Protein AF-A0A8J4XT94-F1 (afdb_monomer_lite)

Radius of gyration: 40.14 Å; chains: 1; bounding box: 56×95×106 Å

Sequence (241 aa):
MSSKRSAPPTPGSSEKKRKVLSLAEKMDVLAVIDSGLGWSATGKKFGLHETTVRTIWKTREKIRQSVRESADVSSKVASVSRRDPLLEKMEKILNRWISEQVDQRKSNVDGVAIREKARSIYDHLAEKEPSGSSPAPGFIASHGFHRFKQRFSLHNIARTELFTDQDPIQERSIKFKRVVDEGLIPYKETLRSMEASACQKPITAFLKPSPASTPAQEAFYTCYTSCYYTSQAACYSCYTR

Foldseek 3Di:
DDDDDDDDDDPDDDPPPDDDDALVNLVVLVVCVVVPDDLVRSCVVSVHDSVVSVVSVVCVVVSVVLVVVVVVPPDDCSVPDPDDPLLVVLLVVLLVVLVVCVVVVVLAQEPVVSQVSSLVSSVVSVVPDPDDDDPDPRDRSPPCVVVSCVVSVCVVVVVRRHYPPQDPVNVVVVVVVVVVVVVCVVVVVVVVVCVVPPDDPPVVVVDDPDPPDDPPVVVVVVVVVVVVPDDPDPDPPPPDD

pLDDT: mean 72.82, std 17.93, range [37.34, 96.06]

Structure (mmCIF, N/CA/C/O backbone):
data_AF-A0A8J4XT94-F1
#
_entry.id   AF-A0A8J4XT94-F1
#
loop_
_atom_site.group_PDB
_atom_site.id
_atom_site.type_symbol
_atom_site.label_atom_id
_atom_site.label_alt_id
_atom_site.label_comp_id
_atom_site.label_asym_id
_atom_site.label_entity_id
_atom_site.label_seq_id
_atom_site.pdbx_PDB_ins_code
_atom_site.Cartn_x
_atom_site.Cartn_y
_atom_site.Cartn_z
_atom_site.occupancy
_atom_site.B_iso_or_equiv
_atom_site.auth_seq_id
_atom_site.auth_comp_id
_atom_site.auth_asym_id
_atom_site.auth_atom_id
_atom_site.pdbx_PDB_model_num
ATOM 1 N N . MET A 1 1 ? 35.429 -29.635 7.124 1.00 37.34 1 MET A N 1
ATOM 2 C CA . MET A 1 1 ? 34.079 -29.472 6.539 1.00 37.34 1 MET A CA 1
ATOM 3 C C . MET A 1 1 ? 34.109 -28.244 5.639 1.00 37.34 1 MET A C 1
ATOM 5 O O . MET A 1 1 ? 34.172 -27.135 6.148 1.00 37.34 1 MET A O 1
ATOM 9 N N . SER A 1 2 ? 34.213 -28.440 4.322 1.00 41.19 2 SER A N 1
ATOM 10 C CA . SER A 1 2 ? 34.447 -27.365 3.346 1.00 41.19 2 SER A CA 1
ATOM 11 C C . SER A 1 2 ? 33.235 -26.448 3.179 1.00 41.19 2 SER A C 1
ATOM 13 O O . SER A 1 2 ? 32.136 -26.915 2.884 1.00 41.19 2 SER A O 1
ATOM 15 N N . SER A 1 3 ? 33.452 -25.138 3.302 1.00 48.97 3 SER A N 1
ATOM 16 C CA . SER A 1 3 ? 32.455 -24.115 2.984 1.00 48.97 3 SER A CA 1
ATOM 17 C C . SER A 1 3 ? 32.115 -24.152 1.493 1.00 48.97 3 SER A C 1
ATOM 19 O O . SER A 1 3 ? 32.974 -23.980 0.627 1.00 48.97 3 SER A O 1
ATOM 21 N N . LYS A 1 4 ? 30.840 -24.403 1.194 1.00 50.19 4 LYS A N 1
ATOM 22 C CA . LYS A 1 4 ? 30.277 -24.490 -0.156 1.00 50.19 4 LYS A CA 1
ATOM 23 C C . LYS A 1 4 ? 30.386 -23.123 -0.849 1.00 50.19 4 LYS A C 1
ATOM 25 O O . LYS A 1 4 ? 29.633 -22.211 -0.523 1.00 50.19 4 LYS A O 1
ATOM 30 N N . ARG A 1 5 ? 31.330 -22.970 -1.788 1.00 46.94 5 ARG A N 1
ATOM 31 C CA . ARG A 1 5 ? 31.422 -21.791 -2.672 1.00 46.94 5 ARG A CA 1
ATOM 32 C C . ARG A 1 5 ? 30.144 -21.688 -3.511 1.00 46.94 5 ARG A C 1
ATOM 34 O O . ARG A 1 5 ? 29.800 -22.623 -4.231 1.00 46.94 5 ARG A O 1
ATOM 41 N N . SER A 1 6 ? 29.451 -20.558 -3.420 1.00 50.75 6 SER A N 1
ATOM 42 C CA . SER A 1 6 ? 28.370 -20.188 -4.334 1.00 50.75 6 SER A CA 1
ATOM 43 C C . SER A 1 6 ? 28.938 -19.937 -5.732 1.00 50.75 6 SER A C 1
ATOM 45 O O . SER A 1 6 ? 29.910 -19.196 -5.880 1.00 50.75 6 SER A O 1
ATOM 47 N N . ALA A 1 7 ? 28.343 -20.573 -6.742 1.00 60.03 7 ALA A N 1
ATOM 48 C CA . ALA A 1 7 ? 28.724 -20.414 -8.142 1.00 60.03 7 ALA A CA 1
ATOM 49 C C . ALA A 1 7 ? 28.501 -18.965 -8.632 1.00 60.03 7 ALA A C 1
ATOM 51 O O . ALA A 1 7 ? 27.578 -18.300 -8.152 1.00 60.03 7 ALA A O 1
ATOM 52 N N . PRO A 1 8 ? 29.320 -18.472 -9.580 1.00 55.78 8 PRO A N 1
ATOM 53 C CA . PRO A 1 8 ? 29.158 -17.140 -10.147 1.00 55.78 8 PRO A CA 1
ATOM 54 C C . PRO A 1 8 ? 27.879 -17.040 -11.002 1.00 55.78 8 PRO A C 1
ATOM 56 O O . PRO A 1 8 ? 27.448 -18.036 -11.591 1.00 55.78 8 PRO A O 1
ATOM 59 N N . PRO A 1 9 ? 27.256 -15.850 -11.073 1.00 47.25 9 PRO A N 1
ATOM 60 C CA . PRO A 1 9 ? 26.010 -15.641 -11.798 1.00 47.25 9 PRO A CA 1
ATOM 61 C C . PRO A 1 9 ? 26.226 -15.789 -13.309 1.00 47.25 9 PRO A C 1
ATOM 63 O O . PRO A 1 9 ? 27.065 -15.119 -13.906 1.00 47.25 9 PRO A O 1
ATOM 66 N N . THR A 1 10 ? 25.443 -16.666 -13.935 1.00 55.91 10 THR A N 1
ATOM 67 C CA . THR A 1 10 ? 25.412 -16.858 -15.390 1.00 55.91 10 THR A CA 1
ATOM 68 C C . THR A 1 10 ? 24.821 -15.623 -16.090 1.00 55.91 10 THR A C 1
ATOM 70 O O . THR A 1 10 ? 23.703 -15.222 -15.739 1.00 55.91 10 THR A O 1
ATOM 73 N N . PRO A 1 11 ? 25.495 -15.034 -17.096 1.00 42.81 11 PRO A N 1
ATOM 74 C CA . PRO A 1 11 ? 24.974 -13.893 -17.841 1.00 42.81 11 PRO A CA 1
ATOM 75 C C . PRO A 1 11 ? 23.884 -14.369 -18.813 1.00 42.81 11 PRO A C 1
ATOM 77 O O . PRO A 1 11 ? 24.152 -15.147 -19.722 1.00 42.81 11 PRO A O 1
ATOM 80 N N . GLY A 1 12 ? 22.637 -13.938 -18.598 1.00 46.34 12 GLY A N 1
ATOM 81 C CA . GLY A 1 12 ? 21.514 -14.241 -19.503 1.00 46.34 12 GLY A CA 1
ATOM 82 C C . GLY A 1 12 ? 20.144 -14.416 -18.841 1.00 46.34 12 GLY A C 1
ATOM 83 O O . GLY A 1 12 ? 19.129 -14.473 -19.533 1.00 46.34 12 GLY A O 1
ATOM 84 N N . SER A 1 13 ? 20.066 -14.466 -17.509 1.00 46.28 13 SER A N 1
ATOM 85 C CA . SER A 1 13 ? 18.776 -14.481 -16.815 1.00 46.28 13 SER A CA 1
ATOM 86 C C . SER A 1 13 ? 18.200 -13.067 -16.752 1.00 46.28 13 SER A C 1
ATOM 88 O O . SER A 1 13 ? 18.430 -12.348 -15.781 1.00 46.28 13 SER A O 1
ATOM 90 N N . SER A 1 14 ? 17.426 -12.671 -17.765 1.00 55.81 14 SER A N 1
ATOM 91 C CA . SER A 1 14 ? 16.491 -11.554 -17.620 1.00 55.81 14 SER A CA 1
ATOM 92 C C . SER A 1 14 ? 15.663 -11.777 -16.354 1.00 55.81 14 SER A C 1
ATOM 94 O O . SER A 1 14 ? 15.103 -12.854 -16.143 1.00 55.81 14 SER A O 1
ATOM 96 N N . GLU A 1 15 ? 15.654 -10.793 -15.459 1.00 58.81 15 GLU A N 1
ATOM 97 C CA . GLU A 1 15 ? 14.931 -10.862 -14.196 1.00 58.81 15 GLU A CA 1
ATOM 98 C C . GLU A 1 15 ? 13.433 -11.014 -14.500 1.00 58.81 15 GLU A C 1
ATOM 100 O O . GLU A 1 15 ? 12.730 -10.062 -14.852 1.00 58.81 15 GLU A O 1
ATOM 105 N N . LYS A 1 16 ? 12.940 -12.257 -14.466 1.00 63.53 16 LYS A N 1
ATOM 106 C CA . LYS A 1 16 ? 11.548 -12.563 -14.793 1.00 63.53 16 LYS A CA 1
ATOM 107 C C . LYS A 1 16 ? 10.675 -11.995 -13.684 1.00 63.53 16 LYS A C 1
ATOM 109 O O . LYS A 1 16 ? 10.569 -12.577 -12.604 1.00 63.53 16 LYS A O 1
ATOM 114 N N . LYS A 1 17 ? 10.043 -10.852 -13.959 1.00 68.94 17 LYS A N 1
ATOM 115 C CA . LYS A 1 17 ? 9.062 -10.234 -13.062 1.00 68.94 17 LYS A CA 1
ATOM 116 C C . LYS A 1 17 ? 8.024 -11.274 -12.643 1.00 68.94 17 LYS A C 1
ATOM 118 O O . LYS A 1 17 ? 7.474 -12.004 -13.469 1.00 68.94 17 LYS A O 1
ATOM 123 N N . ARG A 1 18 ? 7.755 -11.342 -11.339 1.00 70.62 18 ARG A N 1
ATOM 124 C CA . ARG A 1 18 ? 6.793 -12.283 -10.759 1.00 70.62 18 ARG A CA 1
ATOM 125 C C . ARG A 1 18 ? 5.393 -12.016 -11.321 1.00 70.62 18 ARG A C 1
ATOM 127 O O . ARG A 1 18 ? 4.798 -10.987 -11.014 1.00 70.62 18 ARG A O 1
ATOM 134 N N . LYS A 1 19 ? 4.845 -12.961 -12.091 1.00 78.06 19 LYS A N 1
ATOM 135 C CA . LYS A 1 19 ? 3.446 -12.919 -12.541 1.00 78.06 19 LYS A CA 1
ATOM 136 C C . LYS A 1 19 ? 2.521 -13.199 -11.352 1.00 78.06 19 LYS A C 1
ATOM 138 O O . LYS A 1 19 ? 2.616 -14.252 -10.718 1.00 78.06 19 LYS A O 1
ATOM 143 N N . VAL A 1 20 ? 1.645 -12.250 -11.030 1.00 81.62 20 VAL A N 1
ATOM 144 C CA . VAL A 1 20 ? 0.572 -12.441 -10.046 1.00 81.62 20 VAL A CA 1
ATOM 145 C C . VAL A 1 20 ? -0.646 -12.967 -10.796 1.00 81.62 20 VAL A C 1
ATOM 147 O O . VAL A 1 20 ? -1.148 -12.290 -11.682 1.00 81.62 20 VAL A O 1
ATOM 150 N N . LEU A 1 21 ? -1.087 -14.180 -10.457 1.00 84.75 21 LEU A N 1
ATOM 151 C CA . LEU A 1 21 ? -2.261 -14.808 -11.066 1.00 84.75 21 LEU A CA 1
ATOM 152 C C . LEU A 1 21 ? -3.524 -14.470 -10.281 1.00 84.75 21 LEU A C 1
ATOM 154 O O . LEU A 1 21 ? -3.553 -14.644 -9.051 1.00 84.75 21 LEU A O 1
ATOM 158 N N . SER A 1 22 ? -4.554 -14.048 -11.006 1.00 86.75 22 SER A N 1
ATOM 159 C CA . SER A 1 22 ? -5.910 -13.859 -10.499 1.00 86.75 22 SER A CA 1
ATOM 160 C C . SER A 1 22 ? -6.526 -15.183 -10.030 1.00 86.75 22 SER A C 1
ATOM 162 O O . SER A 1 22 ? -6.000 -16.273 -10.275 1.00 86.75 22 SER A O 1
ATOM 164 N N . LEU A 1 23 ? -7.633 -15.095 -9.291 1.00 88.12 23 LEU A N 1
ATOM 165 C CA . LEU A 1 23 ? -8.348 -16.282 -8.823 1.00 88.12 23 LEU A CA 1
ATOM 166 C C . LEU A 1 23 ? -8.972 -17.061 -9.995 1.00 88.12 23 LEU A C 1
ATOM 168 O O . LEU A 1 23 ? -8.889 -18.287 -10.008 1.00 88.12 23 LEU A O 1
ATOM 172 N N . ALA A 1 24 ? -9.490 -16.346 -10.999 1.00 86.62 24 ALA A N 1
ATOM 173 C CA . ALA A 1 24 ? -10.046 -16.915 -12.226 1.00 86.62 24 ALA A CA 1
ATOM 174 C C . ALA A 1 24 ? -8.988 -17.681 -13.039 1.00 86.62 24 ALA A C 1
ATOM 176 O O . ALA A 1 24 ? -9.162 -18.866 -13.297 1.00 86.62 24 ALA A O 1
ATOM 177 N N . GLU A 1 25 ? -7.825 -17.076 -13.309 1.00 90.44 25 GLU A N 1
ATOM 178 C CA . GLU A 1 25 ? -6.744 -17.757 -14.045 1.00 90.44 25 GLU A CA 1
ATOM 179 C C . GLU A 1 25 ? -6.268 -19.035 -13.337 1.00 90.44 25 GLU A C 1
ATOM 181 O O . GLU A 1 25 ? -5.882 -20.011 -13.977 1.00 90.44 25 GLU A O 1
ATOM 186 N N . LYS A 1 26 ? -6.281 -19.061 -11.997 1.00 93.19 26 LYS A N 1
ATOM 187 C CA . LYS A 1 26 ? -5.955 -20.280 -11.243 1.00 93.19 26 LYS A CA 1
ATOM 188 C C . LYS A 1 26 ? -7.027 -21.356 -11.393 1.00 93.19 26 LYS A C 1
ATOM 190 O O . LYS A 1 26 ? -6.672 -22.531 -11.376 1.00 93.19 26 LYS A O 1
ATOM 195 N N . MET A 1 27 ? -8.299 -20.978 -11.520 1.00 93.38 27 MET A N 1
ATOM 196 C CA . MET A 1 27 ? -9.382 -21.921 -11.800 1.00 93.38 27 MET A CA 1
ATOM 197 C C . MET A 1 27 ? -9.260 -22.501 -13.206 1.00 93.38 27 MET A C 1
ATOM 199 O O . MET A 1 27 ? -9.372 -23.715 -13.351 1.00 93.38 27 MET A O 1
ATOM 203 N N . ASP A 1 28 ? -8.903 -21.685 -14.198 1.00 94.06 28 ASP A N 1
ATOM 204 C CA . ASP A 1 28 ? -8.656 -22.153 -15.567 1.00 94.06 28 ASP A CA 1
ATOM 205 C C . ASP A 1 28 ? -7.492 -23.150 -15.623 1.00 94.06 28 ASP A C 1
ATOM 207 O O . ASP A 1 28 ? -7.573 -24.185 -16.286 1.00 94.06 28 ASP A O 1
ATOM 211 N N . VAL A 1 29 ? -6.412 -22.882 -14.878 1.00 94.75 29 VAL A N 1
ATOM 212 C CA . VAL A 1 29 ? -5.289 -23.822 -14.739 1.00 94.75 29 VAL A CA 1
ATOM 213 C C . VAL A 1 29 ? -5.760 -25.155 -14.152 1.00 94.75 29 VAL A C 1
ATOM 215 O O . VAL A 1 29 ? -5.327 -26.204 -14.623 1.00 94.75 29 VAL A O 1
ATOM 218 N N . LEU A 1 30 ? -6.641 -25.136 -13.146 1.00 95.19 30 LEU A N 1
ATOM 219 C CA . LEU A 1 30 ? -7.182 -26.355 -12.538 1.00 95.19 30 LEU A CA 1
ATOM 220 C C . LEU A 1 30 ? -8.100 -27.115 -13.500 1.00 95.19 30 LEU A C 1
ATOM 222 O O . LEU A 1 30 ? -7.939 -28.324 -13.621 1.00 95.19 30 LEU A O 1
ATOM 226 N N . ALA A 1 31 ? -8.969 -26.423 -14.240 1.00 94.94 31 ALA A N 1
ATOM 227 C CA . ALA A 1 31 ? -9.847 -27.035 -15.238 1.00 94.94 31 ALA A CA 1
ATOM 228 C C . ALA A 1 31 ? -9.058 -27.761 -16.342 1.00 94.94 31 ALA A C 1
ATOM 230 O O . ALA A 1 31 ? -9.425 -28.855 -16.759 1.00 94.94 31 ALA A O 1
ATOM 231 N N . VAL A 1 32 ? -7.933 -27.185 -16.776 1.00 95.00 32 VAL A N 1
ATOM 232 C CA . VAL A 1 32 ? -7.037 -27.803 -17.767 1.00 95.00 32 VAL A CA 1
ATOM 233 C C . VAL A 1 32 ? -6.326 -29.043 -17.213 1.00 95.00 32 VAL A C 1
ATOM 235 O O . VAL A 1 32 ? -6.108 -30.010 -17.939 1.00 95.00 32 VAL A O 1
ATOM 238 N N . ILE A 1 33 ? -5.957 -29.046 -15.931 1.00 94.44 33 ILE A N 1
ATOM 239 C CA . ILE A 1 33 ? -5.367 -30.236 -15.301 1.00 94.44 33 ILE A CA 1
ATOM 240 C C . ILE A 1 33 ? -6.433 -31.325 -15.127 1.00 94.44 33 ILE A C 1
ATOM 242 O O . ILE A 1 33 ? -6.161 -32.486 -15.424 1.00 94.44 33 ILE A O 1
ATOM 246 N N . ASP A 1 34 ? -7.645 -30.949 -14.707 1.00 92.50 34 ASP A N 1
ATOM 247 C CA . ASP A 1 34 ? -8.785 -31.859 -14.550 1.00 92.50 34 ASP A CA 1
ATOM 248 C C . ASP A 1 34 ? -9.199 -32.482 -15.903 1.00 92.50 34 ASP A C 1
ATOM 250 O O . ASP A 1 34 ? -9.612 -33.638 -15.942 1.00 92.50 34 ASP A O 1
ATOM 254 N N . SER A 1 35 ? -8.993 -31.781 -17.029 1.00 92.12 35 SER A N 1
ATOM 255 C CA . SER A 1 35 ? -9.181 -32.331 -18.382 1.00 92.12 35 SER A CA 1
ATOM 256 C C . SER A 1 35 ? -8.057 -33.277 -18.846 1.00 92.12 35 SER A C 1
ATOM 258 O O . SER A 1 35 ? -8.059 -33.703 -19.999 1.00 92.12 35 SER A O 1
ATOM 260 N N . GLY A 1 36 ? -7.066 -33.573 -17.998 1.00 91.06 36 GLY A N 1
ATOM 261 C CA . GLY A 1 36 ? -6.003 -34.548 -18.266 1.00 91.06 36 GLY A CA 1
ATOM 262 C C . GLY A 1 36 ? -4.725 -33.997 -18.913 1.00 91.06 36 GLY A C 1
ATOM 263 O O . GLY A 1 36 ? -3.843 -34.779 -19.270 1.00 91.06 36 GLY A O 1
ATOM 264 N N . LEU A 1 37 ? -4.567 -32.674 -19.060 1.00 91.88 37 LEU A N 1
ATOM 265 C CA . LEU A 1 37 ? -3.315 -32.095 -19.567 1.00 91.88 37 LEU A CA 1
ATOM 266 C C . LEU A 1 37 ? -2.208 -32.142 -18.501 1.00 91.88 37 LEU A C 1
ATOM 268 O O . LEU A 1 37 ? -2.374 -31.707 -17.361 1.00 91.88 37 LEU A O 1
ATOM 272 N N . GLY A 1 38 ? -1.036 -32.645 -18.896 1.00 92.56 38 GLY A N 1
ATOM 273 C CA . GLY A 1 38 ? 0.119 -32.775 -18.007 1.00 92.56 38 GLY A CA 1
ATOM 274 C C . GLY A 1 38 ? 0.702 -31.434 -17.539 1.00 92.56 38 GLY A C 1
ATOM 275 O O . GLY A 1 38 ? 0.616 -30.412 -18.219 1.00 92.56 38 GLY A O 1
ATOM 276 N N . TRP A 1 39 ? 1.390 -31.455 -16.392 1.00 93.25 39 TRP A N 1
ATOM 277 C CA . TRP A 1 39 ? 1.950 -30.278 -15.703 1.00 93.25 39 TRP A CA 1
ATOM 278 C C . TRP A 1 39 ? 2.764 -29.337 -16.601 1.00 93.25 39 TRP A C 1
ATOM 280 O O . TRP A 1 39 ? 2.573 -28.120 -16.569 1.00 93.25 39 TRP A O 1
ATOM 290 N N . SER A 1 40 ? 3.668 -29.903 -17.406 1.00 93.19 40 SER A N 1
ATOM 291 C CA . SER A 1 40 ? 4.554 -29.145 -18.295 1.00 93.19 40 SER A CA 1
ATOM 292 C C . SER A 1 40 ? 3.784 -28.485 -19.445 1.00 93.19 40 SER A C 1
ATOM 294 O O . SER A 1 40 ? 4.014 -27.316 -19.758 1.00 93.19 40 SER A O 1
ATOM 296 N N . ALA A 1 41 ? 2.815 -29.196 -20.031 1.00 93.00 41 ALA A N 1
ATOM 297 C CA . ALA A 1 41 ? 1.972 -28.676 -21.106 1.00 93.00 41 ALA A CA 1
ATOM 298 C C . ALA A 1 41 ? 1.076 -27.531 -20.609 1.00 93.00 41 ALA A C 1
ATOM 300 O O . ALA A 1 41 ? 1.008 -26.476 -21.242 1.00 93.00 41 ALA A O 1
ATOM 301 N N . THR A 1 42 ? 0.477 -27.688 -19.427 1.00 94.56 42 THR A N 1
ATOM 302 C CA . THR A 1 42 ? -0.299 -26.635 -18.760 1.00 94.56 42 THR A CA 1
ATOM 303 C C . THR A 1 42 ? 0.574 -25.417 -18.452 1.00 94.56 42 THR A C 1
ATOM 305 O O . THR A 1 42 ? 0.181 -24.288 -18.735 1.00 94.56 42 THR A O 1
ATOM 308 N N . GLY A 1 43 ? 1.799 -25.621 -17.958 1.00 93.19 43 GLY A N 1
ATOM 309 C CA . GLY A 1 43 ? 2.762 -24.537 -17.745 1.00 93.19 43 GLY A CA 1
ATOM 310 C C . GLY A 1 43 ? 3.036 -23.742 -19.022 1.00 93.19 43 GLY A C 1
ATOM 311 O O . GLY A 1 43 ? 2.902 -22.520 -19.025 1.00 93.19 43 GLY A O 1
ATOM 312 N N . LYS A 1 44 ? 3.315 -24.429 -20.136 1.00 93.75 44 LYS A N 1
ATOM 313 C CA . LYS A 1 44 ? 3.523 -23.789 -21.445 1.00 93.75 44 LYS A CA 1
ATOM 314 C C . LYS A 1 44 ? 2.293 -23.003 -21.909 1.00 93.75 44 LYS A C 1
ATOM 316 O O . LYS A 1 44 ? 2.448 -21.861 -22.327 1.00 93.75 44 LYS A O 1
ATOM 321 N N . LYS A 1 45 ? 1.086 -23.566 -21.769 1.00 92.38 45 LYS A N 1
ATOM 322 C CA . LYS A 1 45 ? -0.178 -22.923 -22.177 1.00 92.38 45 LYS A CA 1
ATOM 323 C C . LYS A 1 45 ? -0.431 -21.594 -21.456 1.00 92.38 45 LYS A C 1
ATOM 325 O O . LYS A 1 45 ? -0.866 -20.637 -22.082 1.00 92.38 45 LYS A O 1
ATOM 330 N N . PHE A 1 46 ? -0.135 -21.521 -20.157 1.00 90.00 46 PHE A N 1
ATOM 331 C CA . PHE A 1 46 ? -0.385 -20.325 -19.336 1.00 90.00 46 PHE A CA 1
ATOM 332 C C . PHE A 1 46 ? 0.851 -19.423 -19.138 1.00 90.00 46 PHE A C 1
ATOM 334 O O . PHE A 1 46 ? 0.780 -18.412 -18.426 1.00 90.00 46 PHE A O 1
ATOM 341 N N . GLY A 1 47 ? 1.992 -19.776 -19.744 1.00 90.75 47 GLY A N 1
ATOM 342 C CA . GLY A 1 47 ? 3.269 -19.083 -19.550 1.00 90.75 47 GLY A CA 1
ATOM 343 C C . GLY A 1 47 ? 3.789 -19.175 -18.109 1.00 90.75 47 GLY A C 1
ATOM 344 O O . GLY A 1 47 ? 4.353 -18.215 -17.585 1.00 90.75 47 GLY A O 1
ATOM 345 N N . LEU A 1 48 ? 3.546 -20.303 -17.438 1.00 90.75 48 LEU A N 1
ATOM 346 C CA . LEU A 1 48 ? 3.905 -20.563 -16.045 1.00 90.75 48 LEU A CA 1
ATOM 347 C C . LEU A 1 48 ? 5.017 -21.601 -15.937 1.00 90.75 48 LEU A C 1
ATOM 349 O O . LEU A 1 48 ? 5.111 -22.535 -16.730 1.00 90.75 48 LEU A O 1
ATOM 353 N N . HIS A 1 49 ? 5.830 -21.474 -14.889 1.00 91.50 49 HIS A N 1
ATOM 354 C CA . HIS A 1 49 ? 6.774 -22.525 -14.538 1.00 91.50 49 HIS A CA 1
ATOM 355 C C . HIS A 1 49 ? 6.024 -23.746 -13.990 1.00 91.50 49 HIS A C 1
ATOM 357 O O . HIS A 1 49 ? 5.040 -23.604 -13.261 1.00 91.50 49 HIS A O 1
ATOM 363 N N . GLU A 1 50 ? 6.512 -24.952 -14.278 1.00 92.06 50 GLU A N 1
ATOM 364 C CA . GLU A 1 50 ? 5.860 -26.197 -13.855 1.00 92.06 50 GLU A CA 1
ATOM 365 C C . GLU A 1 50 ? 5.665 -26.264 -12.329 1.00 92.06 50 GLU A C 1
ATOM 367 O O . GLU A 1 50 ? 4.618 -26.689 -11.839 1.00 92.06 50 GLU A O 1
ATOM 372 N N . THR A 1 51 ? 6.632 -25.756 -11.554 1.00 92.50 51 THR A N 1
ATOM 373 C CA . THR A 1 51 ? 6.510 -25.678 -10.086 1.00 92.50 51 THR A CA 1
ATOM 374 C C . THR A 1 51 ? 5.349 -24.789 -9.641 1.00 92.50 51 THR A C 1
ATOM 376 O O . THR A 1 51 ? 4.702 -25.080 -8.633 1.00 92.50 51 THR A O 1
ATOM 379 N N . THR A 1 52 ? 5.033 -23.731 -10.393 1.00 92.94 52 THR A N 1
ATOM 380 C CA . THR A 1 52 ? 3.869 -22.878 -10.134 1.00 92.94 52 THR A CA 1
ATOM 381 C C . THR A 1 52 ? 2.580 -23.657 -10.362 1.00 92.94 52 THR A C 1
ATOM 383 O O . THR A 1 52 ? 1.714 -23.639 -9.491 1.00 92.94 52 THR A O 1
ATOM 386 N N . VAL A 1 53 ? 2.481 -24.412 -11.460 1.00 95.06 53 VAL A N 1
ATOM 387 C CA . VAL A 1 53 ? 1.317 -25.265 -11.764 1.00 95.06 53 VAL A CA 1
ATOM 388 C C . VAL A 1 53 ? 1.099 -26.307 -10.660 1.00 95.06 53 VAL A C 1
ATOM 390 O O . VAL A 1 53 ? -0.006 -26.445 -10.137 1.00 95.06 53 VAL A O 1
ATOM 393 N N . ARG A 1 54 ? 2.169 -26.970 -10.206 1.00 95.19 54 ARG A N 1
ATOM 394 C CA . ARG A 1 54 ? 2.117 -27.924 -9.082 1.00 95.19 54 ARG A CA 1
ATOM 395 C C . ARG A 1 54 ? 1.674 -27.265 -7.774 1.00 95.19 54 ARG A C 1
ATOM 397 O O . ARG A 1 54 ? 0.908 -27.850 -7.012 1.00 95.19 54 ARG A O 1
ATOM 404 N N . THR A 1 55 ? 2.116 -26.034 -7.516 1.00 94.56 55 THR A N 1
ATOM 405 C CA . THR A 1 55 ? 1.712 -25.273 -6.322 1.00 94.56 55 THR A CA 1
ATOM 406 C C . THR A 1 55 ? 0.232 -24.890 -6.375 1.00 94.56 55 THR A C 1
ATOM 408 O O . THR A 1 55 ? -0.467 -25.001 -5.366 1.00 94.56 55 THR A O 1
ATOM 411 N N . ILE A 1 56 ? -0.264 -24.488 -7.550 1.00 94.25 56 ILE A N 1
ATOM 412 C CA . ILE A 1 56 ? -1.687 -24.200 -7.786 1.00 94.25 56 ILE A CA 1
ATOM 413 C C . ILE A 1 56 ? -2.515 -25.455 -7.506 1.00 94.25 56 ILE A C 1
ATOM 415 O O . ILE A 1 56 ? -3.456 -25.401 -6.721 1.00 94.25 56 ILE A O 1
ATOM 419 N N . TRP A 1 57 ? -2.098 -26.610 -8.022 1.00 95.12 57 TRP A N 1
ATOM 420 C CA . TRP A 1 57 ? -2.777 -27.874 -7.746 1.00 95.12 57 TRP A CA 1
ATOM 421 C C . TRP A 1 57 ? -2.750 -28.279 -6.274 1.00 95.12 57 TRP A C 1
ATOM 423 O O . TRP A 1 57 ? -3.763 -28.719 -5.732 1.00 95.12 57 TRP A O 1
ATOM 433 N N . LYS A 1 58 ? -1.619 -28.101 -5.583 1.00 95.19 58 LYS A N 1
ATOM 434 C CA . LYS A 1 58 ? -1.523 -28.373 -4.139 1.00 95.19 58 LYS A CA 1
ATOM 435 C C . LYS A 1 58 ? -2.474 -27.491 -3.324 1.00 95.19 58 LYS A C 1
ATOM 437 O O . LYS A 1 58 ? -2.981 -27.921 -2.296 1.00 95.19 58 LYS A O 1
ATOM 442 N N . THR A 1 59 ? -2.726 -26.269 -3.786 1.00 93.44 59 THR A N 1
ATOM 443 C CA . THR A 1 59 ? -3.610 -25.298 -3.125 1.00 93.44 59 THR A CA 1
ATOM 444 C C . THR A 1 59 ? -5.023 -25.252 -3.715 1.00 93.44 59 THR A C 1
ATOM 446 O O . THR A 1 59 ? -5.790 -24.359 -3.361 1.00 93.44 59 THR A O 1
ATOM 449 N N . ARG A 1 60 ? -5.398 -26.231 -4.555 1.00 94.00 60 ARG A N 1
ATOM 450 C CA . ARG A 1 60 ? -6.666 -26.252 -5.303 1.00 94.00 60 ARG A CA 1
ATOM 451 C C . ARG A 1 60 ? -7.912 -26.111 -4.436 1.00 94.00 60 ARG A C 1
ATOM 453 O O . ARG A 1 60 ? -8.795 -25.346 -4.796 1.00 94.00 60 ARG A O 1
ATOM 460 N N . GLU A 1 61 ? -7.959 -26.769 -3.278 1.00 94.31 61 GLU A N 1
ATOM 461 C CA . GLU A 1 61 ? -9.140 -26.686 -2.410 1.00 94.31 61 GLU A CA 1
ATOM 462 C C . GLU A 1 61 ? -9.305 -25.289 -1.808 1.00 94.31 61 GLU A C 1
ATOM 464 O O . GLU A 1 61 ? -10.396 -24.735 -1.807 1.00 94.31 61 GLU A O 1
ATOM 469 N N . LYS A 1 62 ? -8.196 -24.656 -1.405 1.00 91.25 62 LYS A N 1
ATOM 470 C CA . LYS A 1 62 ? -8.211 -23.266 -0.926 1.00 91.25 62 LYS A CA 1
ATOM 471 C C . LYS A 1 62 ? -8.655 -22.303 -2.026 1.00 91.25 62 LYS A C 1
ATOM 473 O O . LYS A 1 62 ? -9.377 -21.358 -1.750 1.00 91.25 62 LYS A O 1
ATOM 478 N N . ILE A 1 63 ? -8.231 -22.548 -3.268 1.00 90.50 63 ILE A N 1
ATOM 479 C CA . ILE A 1 63 ? -8.647 -21.753 -4.431 1.00 90.50 63 ILE A CA 1
ATOM 480 C C . ILE A 1 63 ? -10.156 -21.902 -4.662 1.00 90.50 63 ILE A C 1
ATOM 482 O O . ILE A 1 63 ? -10.838 -20.890 -4.774 1.00 90.50 63 ILE A O 1
ATOM 486 N N . ARG A 1 64 ? -10.682 -23.135 -4.666 1.00 91.12 64 ARG A N 1
ATOM 487 C CA . ARG A 1 64 ? -12.123 -23.408 -4.809 1.00 91.12 64 ARG A CA 1
ATOM 488 C C . ARG A 1 64 ? -12.937 -22.780 -3.675 1.00 91.12 64 ARG A C 1
ATOM 490 O O . ARG A 1 64 ? -13.969 -22.176 -3.940 1.00 91.12 64 ARG A O 1
ATOM 497 N N . GLN A 1 65 ? -12.445 -22.855 -2.440 1.00 87.12 65 GLN A N 1
ATOM 498 C CA . GLN A 1 65 ? -13.076 -22.227 -1.281 1.00 87.12 65 GLN A CA 1
ATOM 499 C C . GLN A 1 65 ? -13.147 -20.701 -1.419 1.00 87.12 65 GLN A C 1
ATOM 501 O O . GLN A 1 65 ? -14.224 -20.135 -1.279 1.00 87.12 65 GLN A O 1
ATOM 506 N N . SER A 1 66 ? -12.047 -20.043 -1.795 1.00 84.62 66 SER A N 1
ATOM 507 C CA . SER A 1 66 ? -12.053 -18.593 -2.030 1.00 84.62 66 SER A CA 1
ATOM 508 C C . SER A 1 66 ? -12.976 -18.172 -3.182 1.00 84.62 66 SER A C 1
ATOM 510 O O . SER A 1 66 ? -13.483 -17.053 -3.182 1.00 84.62 66 SER A O 1
ATOM 512 N N . VAL A 1 67 ? -13.207 -19.037 -4.177 1.00 84.56 67 VAL A N 1
ATOM 513 C CA . VAL A 1 67 ? -14.193 -18.771 -5.242 1.00 84.56 67 VAL A CA 1
ATOM 514 C C . VAL A 1 67 ? -15.617 -18.839 -4.699 1.00 84.56 67 VAL A C 1
ATOM 516 O O . VAL A 1 67 ? -16.408 -17.954 -4.999 1.00 84.56 67 VAL A O 1
ATOM 519 N N . ARG A 1 68 ? -15.933 -19.832 -3.860 1.00 82.38 68 ARG A N 1
ATOM 520 C CA . ARG A 1 68 ? -17.245 -19.925 -3.198 1.00 82.38 68 ARG A CA 1
ATOM 521 C C . ARG A 1 68 ? -17.517 -18.697 -2.326 1.00 82.38 68 ARG A C 1
ATOM 523 O O . ARG A 1 68 ? -18.514 -18.018 -2.521 1.00 82.38 68 ARG A O 1
ATOM 530 N N . GLU A 1 69 ? -16.559 -18.340 -1.474 1.00 77.06 69 GLU A N 1
ATOM 531 C CA . GLU A 1 69 ? -16.647 -17.164 -0.595 1.00 77.06 69 GLU A CA 1
ATOM 532 C C . GLU A 1 69 ? -16.787 -15.842 -1.369 1.00 77.06 69 GLU A C 1
ATOM 534 O O . GLU A 1 69 ? -17.410 -14.903 -0.884 1.00 77.06 69 GLU A O 1
ATOM 539 N N . SER A 1 70 ? -16.223 -15.750 -2.578 1.00 66.44 70 SER A N 1
ATOM 540 C CA . SER A 1 70 ? -16.368 -14.557 -3.426 1.00 66.44 70 SER A CA 1
ATOM 541 C C . SER A 1 70 ? -17.643 -14.546 -4.269 1.00 66.44 70 SER A C 1
ATOM 543 O O . SER A 1 70 ? -18.084 -13.463 -4.647 1.00 66.44 70 SER A O 1
ATOM 545 N N . ALA A 1 71 ? -18.255 -15.702 -4.539 1.00 65.12 71 ALA A N 1
ATOM 546 C CA . ALA A 1 71 ? -19.556 -15.789 -5.201 1.00 65.12 71 ALA A CA 1
ATOM 547 C C . ALA A 1 71 ? -20.698 -15.328 -4.278 1.00 65.12 71 ALA A C 1
ATOM 549 O O . ALA A 1 71 ? -21.612 -14.647 -4.739 1.00 65.12 71 ALA A O 1
ATOM 550 N N . ASP A 1 72 ? -20.598 -15.613 -2.977 1.00 56.50 72 ASP A N 1
ATOM 551 C CA . ASP A 1 72 ? -21.578 -15.173 -1.973 1.00 56.50 72 ASP A CA 1
ATOM 552 C C . ASP A 1 72 ? -21.500 -13.659 -1.688 1.00 56.50 72 ASP A C 1
ATOM 554 O O . ASP A 1 72 ? -22.476 -13.038 -1.265 1.00 56.50 72 ASP A O 1
ATOM 558 N N . VAL A 1 73 ? -20.359 -13.022 -1.978 1.00 55.41 73 VAL A N 1
ATOM 559 C CA . VAL A 1 73 ? -20.159 -11.572 -1.831 1.00 55.41 73 VAL A CA 1
ATOM 560 C C . VAL A 1 73 ? -20.246 -10.900 -3.202 1.00 55.41 73 VAL A C 1
ATOM 562 O O . VAL A 1 73 ? -19.255 -10.471 -3.796 1.00 55.41 73 VAL A O 1
ATOM 565 N N . SER A 1 74 ? -21.471 -10.768 -3.710 1.00 48.97 74 SER A N 1
ATOM 566 C CA . SER A 1 74 ? -21.785 -9.970 -4.899 1.00 48.97 74 SER A CA 1
ATOM 567 C C 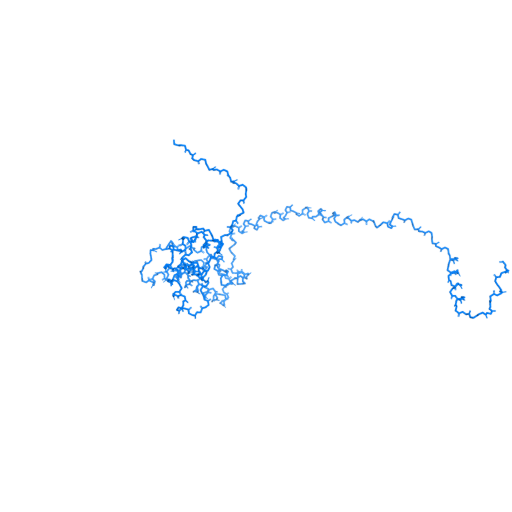. SER A 1 74 ? -21.539 -8.473 -4.646 1.00 48.97 74 SER A C 1
ATOM 569 O O . SER A 1 74 ? -22.476 -7.719 -4.416 1.00 48.97 74 SER A O 1
ATOM 571 N N . SER A 1 75 ? -20.283 -8.010 -4.671 1.00 44.12 75 SER A N 1
ATOM 572 C CA . SER A 1 75 ? -19.904 -6.647 -5.090 1.00 44.12 75 SER A CA 1
ATOM 573 C C . SER A 1 75 ? -18.383 -6.426 -5.044 1.00 44.12 75 SER A C 1
ATOM 575 O O . SER A 1 75 ? -17.758 -6.487 -3.994 1.00 44.12 75 SER A O 1
ATOM 577 N N . LYS A 1 76 ? -17.793 -6.118 -6.208 1.00 43.12 76 LYS A N 1
ATOM 578 C CA . LYS A 1 76 ? -16.651 -5.202 -6.468 1.00 43.12 76 LYS A CA 1
ATOM 579 C C . LYS A 1 76 ? -15.338 -5.250 -5.647 1.00 43.12 76 LYS A C 1
ATOM 581 O O . LYS A 1 76 ? -14.429 -4.506 -6.003 1.00 43.12 76 LYS A O 1
ATOM 586 N N . VAL A 1 77 ? -15.152 -6.103 -4.639 1.00 45.22 77 VAL A N 1
ATOM 587 C CA . VAL A 1 77 ? -13.980 -6.040 -3.730 1.00 45.22 77 VAL A CA 1
ATOM 588 C C . VAL A 1 77 ? -13.091 -7.295 -3.794 1.00 45.22 77 VAL A C 1
ATOM 590 O O . VAL A 1 77 ? -12.141 -7.437 -3.038 1.00 45.22 77 VAL A O 1
ATOM 593 N N . ALA A 1 78 ? -13.288 -8.191 -4.765 1.00 42.31 78 ALA A N 1
ATOM 594 C CA . ALA A 1 78 ? -12.475 -9.412 -4.882 1.00 42.31 78 ALA A CA 1
ATOM 595 C C . ALA A 1 78 ? -11.001 -9.178 -5.305 1.00 42.31 78 ALA A C 1
ATOM 597 O O . ALA A 1 78 ? -10.198 -10.111 -5.306 1.00 42.31 78 ALA A O 1
ATOM 598 N N . SER A 1 79 ? -10.610 -7.944 -5.652 1.00 42.06 79 SER A N 1
ATOM 599 C CA . SER A 1 79 ? -9.208 -7.579 -5.920 1.00 42.06 79 SER A CA 1
ATOM 600 C C . SER A 1 79 ? -8.474 -7.017 -4.697 1.00 42.06 79 SER A C 1
ATOM 602 O O . SER A 1 79 ? -7.243 -6.890 -4.720 1.00 42.06 79 SER A O 1
ATOM 604 N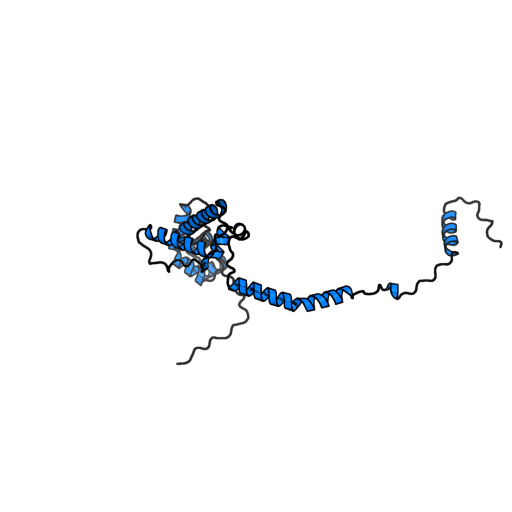 N . VAL A 1 80 ? -9.180 -6.725 -3.599 1.00 46.06 80 VAL A N 1
ATOM 605 C CA . VAL A 1 80 ? -8.573 -6.213 -2.369 1.00 46.06 80 VAL A CA 1
ATOM 606 C C . VAL A 1 80 ? -8.159 -7.396 -1.506 1.00 46.06 80 VAL A C 1
ATOM 608 O O . VAL A 1 80 ? -8.870 -7.815 -0.619 1.00 46.06 80 VAL A O 1
ATOM 611 N N . SER A 1 81 ? -6.987 -7.931 -1.853 1.00 47.28 81 SER A N 1
ATOM 612 C CA . SER A 1 81 ? -5.942 -8.461 -0.969 1.00 47.28 81 SER A CA 1
ATOM 613 C C . SER A 1 81 ? -6.319 -9.425 0.171 1.00 47.28 81 SER A C 1
ATOM 615 O O . SER A 1 81 ? -7.231 -9.219 0.946 1.00 47.28 81 SER A O 1
ATOM 617 N N . ARG A 1 82 ? -5.460 -10.431 0.374 1.00 59.06 82 ARG A N 1
ATOM 618 C CA . ARG A 1 82 ? -5.392 -11.322 1.549 1.00 59.06 82 ARG A CA 1
ATOM 619 C C . ARG A 1 82 ? -5.058 -10.575 2.858 1.00 59.06 82 ARG A C 1
ATOM 621 O O . ARG A 1 82 ? -4.086 -10.929 3.529 1.00 59.06 82 ARG A O 1
ATOM 628 N N . ARG A 1 83 ? -5.727 -9.468 3.158 1.00 65.25 83 ARG A N 1
ATOM 629 C CA . ARG A 1 83 ? -5.482 -8.693 4.367 1.00 65.25 83 ARG A CA 1
ATOM 630 C C . ARG A 1 83 ? -6.326 -9.237 5.497 1.00 65.25 83 ARG A C 1
ATOM 632 O O . ARG A 1 83 ? -7.415 -9.755 5.287 1.00 65.25 83 ARG A O 1
ATOM 639 N N . ASP A 1 84 ? -5.750 -9.148 6.684 1.00 75.88 84 ASP A N 1
ATOM 640 C CA . ASP A 1 84 ? -6.430 -9.497 7.915 1.00 75.88 84 ASP A CA 1
ATOM 641 C C . ASP A 1 84 ? -7.699 -8.630 8.041 1.00 75.88 84 ASP A C 1
ATOM 643 O O . ASP A 1 84 ? -7.581 -7.396 8.023 1.00 75.88 84 ASP A O 1
ATOM 647 N N . PRO A 1 85 ? -8.897 -9.235 8.148 1.00 80.94 85 PRO A N 1
ATOM 648 C CA . PRO A 1 85 ? -10.144 -8.502 8.341 1.00 80.94 85 PRO A CA 1
ATOM 649 C C . PRO A 1 85 ? -10.083 -7.518 9.518 1.00 80.94 85 PRO A C 1
ATOM 651 O O . PRO A 1 85 ? -10.703 -6.454 9.466 1.00 80.94 85 PRO A O 1
ATOM 654 N N . LEU A 1 86 ? -9.304 -7.833 10.559 1.00 83.88 86 LEU A N 1
ATOM 655 C CA . LEU A 1 86 ? -9.074 -6.961 11.708 1.00 83.88 86 LEU A CA 1
ATOM 656 C C . LEU A 1 86 ? -8.345 -5.672 11.300 1.00 83.88 86 LEU A C 1
ATOM 658 O O . LEU A 1 86 ? -8.762 -4.575 11.677 1.00 83.88 86 LEU A O 1
ATOM 662 N N . LEU A 1 87 ? -7.299 -5.789 10.473 1.00 83.31 87 LEU A N 1
ATOM 663 C CA . LEU A 1 87 ? -6.545 -4.642 9.957 1.00 83.31 87 LEU A CA 1
ATOM 664 C C . LEU A 1 87 ? -7.414 -3.759 9.061 1.00 83.31 87 LEU A C 1
ATOM 666 O O . LEU A 1 87 ? -7.317 -2.537 9.125 1.00 83.31 87 LEU A O 1
ATOM 670 N N . GLU A 1 88 ? -8.295 -4.344 8.252 1.00 85.44 88 GLU A N 1
ATOM 671 C CA . GLU A 1 88 ? -9.203 -3.557 7.414 1.00 85.44 88 GLU A CA 1
ATOM 672 C C . GLU A 1 88 ? -10.240 -2.786 8.234 1.00 85.44 88 GLU A C 1
ATOM 674 O O . GLU A 1 88 ? -10.511 -1.617 7.944 1.00 85.44 88 GLU A O 1
ATOM 679 N N . LYS A 1 89 ? -10.811 -3.414 9.273 1.00 87.94 89 LYS A N 1
ATOM 680 C CA . LYS A 1 89 ? -11.708 -2.737 10.224 1.00 87.94 89 LYS A CA 1
ATOM 681 C C . LYS A 1 89 ? -10.982 -1.570 10.898 1.00 87.94 89 LYS A C 1
ATOM 683 O O . LYS A 1 89 ? -11.500 -0.453 10.919 1.00 87.94 89 LYS A O 1
ATOM 688 N N . MET A 1 90 ? -9.769 -1.815 11.386 1.00 90.62 90 MET A N 1
ATOM 689 C CA . MET A 1 90 ? -8.919 -0.818 12.031 1.00 90.62 90 MET A CA 1
ATOM 690 C C . MET A 1 90 ? -8.616 0.374 11.108 1.00 90.62 90 MET A C 1
ATOM 692 O O . MET A 1 90 ? -8.824 1.523 11.501 1.00 90.62 90 MET A O 1
ATOM 696 N N . GLU A 1 91 ? -8.204 0.125 9.862 1.00 88.69 91 GLU A N 1
ATOM 697 C CA . GLU A 1 91 ? -7.875 1.175 8.891 1.00 88.69 91 GLU A CA 1
ATOM 698 C C . GLU A 1 91 ? -9.084 2.066 8.561 1.00 88.69 91 GLU A C 1
ATOM 700 O O . GLU A 1 91 ? -8.940 3.284 8.447 1.00 88.69 91 GLU A O 1
ATOM 705 N N . LYS A 1 92 ? -10.287 1.487 8.452 1.00 89.38 92 LYS A N 1
ATOM 706 C CA . LYS A 1 92 ? -11.529 2.243 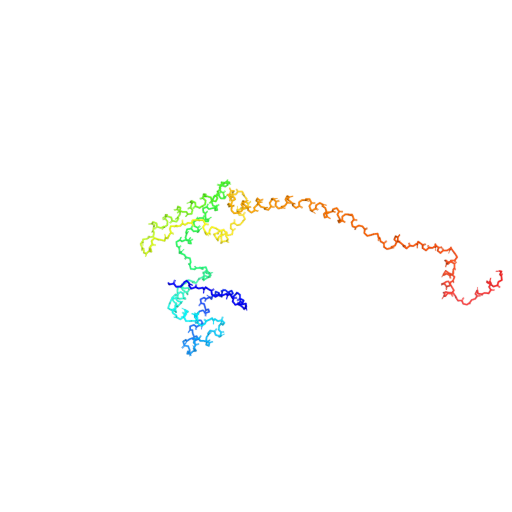8.211 1.00 89.38 92 LYS A CA 1
ATOM 707 C C . LYS A 1 92 ? -11.871 3.179 9.370 1.00 89.38 92 LYS A C 1
ATOM 709 O O . LYS A 1 92 ? -12.249 4.326 9.132 1.00 89.38 92 LYS A O 1
ATOM 714 N N . ILE A 1 93 ? -11.740 2.705 10.612 1.00 90.12 93 ILE A N 1
ATOM 715 C CA . ILE A 1 93 ? -11.977 3.526 11.811 1.00 90.12 93 ILE A CA 1
ATOM 716 C C . ILE A 1 93 ? -10.939 4.645 11.887 1.00 90.12 93 ILE A C 1
ATOM 718 O O . ILE A 1 93 ? -11.299 5.800 12.108 1.00 90.12 93 ILE A O 1
ATOM 722 N N . LEU A 1 94 ? -9.667 4.321 11.641 1.00 90.00 94 LEU A N 1
ATOM 723 C CA . LEU A 1 94 ? -8.588 5.301 11.631 1.00 90.00 94 LEU A CA 1
ATOM 724 C C . LEU A 1 94 ? -8.834 6.395 10.588 1.00 90.00 94 LEU A C 1
ATOM 726 O O . LEU A 1 94 ? -8.697 7.571 10.904 1.00 90.00 94 LEU A O 1
ATOM 730 N N . ASN A 1 95 ? -9.239 6.030 9.370 1.00 87.50 95 ASN A N 1
ATOM 731 C CA . ASN A 1 95 ? -9.522 7.002 8.317 1.00 87.50 95 ASN A CA 1
ATOM 732 C C . ASN A 1 95 ? -10.648 7.969 8.704 1.00 87.50 95 ASN A C 1
ATOM 734 O O . ASN A 1 95 ? -10.512 9.172 8.510 1.00 87.50 95 ASN A O 1
ATOM 738 N N . ARG A 1 96 ? -11.730 7.456 9.301 1.00 89.44 96 ARG A N 1
ATOM 739 C CA . ARG A 1 96 ? -12.830 8.300 9.785 1.00 89.44 96 ARG A CA 1
ATOM 740 C C . ARG A 1 96 ? -12.372 9.264 10.876 1.00 89.44 96 ARG A C 1
ATOM 742 O O . ARG A 1 96 ? -12.693 10.442 10.804 1.00 89.44 96 ARG A O 1
ATOM 749 N N . TRP A 1 97 ? -11.564 8.791 11.821 1.00 89.62 97 TRP A N 1
ATOM 750 C CA . TRP A 1 97 ? -10.987 9.657 12.846 1.00 89.62 97 TRP A CA 1
ATOM 751 C C . TRP A 1 97 ? -10.106 10.762 12.245 1.00 89.62 97 TRP A C 1
ATOM 753 O O . TRP A 1 97 ? -10.205 11.908 12.674 1.00 89.62 97 TRP A O 1
ATOM 763 N N . ILE A 1 98 ? -9.289 10.454 11.229 1.00 85.31 98 ILE A N 1
ATOM 764 C CA . ILE A 1 98 ? -8.478 11.459 10.520 1.00 85.31 98 ILE A CA 1
ATOM 765 C C . ILE A 1 98 ? -9.380 12.515 9.874 1.00 85.31 98 ILE A C 1
ATOM 767 O O . ILE A 1 98 ? -9.126 13.703 10.049 1.00 85.31 98 ILE A O 1
ATOM 771 N N . SER A 1 99 ? -10.438 12.101 9.170 1.00 83.50 99 SER A N 1
ATOM 772 C CA . SER A 1 99 ? -11.414 13.027 8.581 1.00 83.50 99 SER A CA 1
ATOM 773 C C . SER A 1 99 ? -12.044 13.938 9.637 1.00 83.50 99 SER A C 1
ATOM 775 O O . SER A 1 99 ? -12.045 15.152 9.468 1.00 83.50 99 SER A O 1
ATOM 777 N N . GLU A 1 100 ? -12.468 13.378 10.773 1.00 84.00 100 GLU A N 1
ATOM 778 C CA . GLU A 1 100 ? -13.029 14.152 11.888 1.00 84.00 100 GLU A CA 1
ATOM 779 C C . GLU A 1 100 ? -12.028 15.168 12.462 1.00 84.00 100 GLU A C 1
ATOM 781 O O . GLU A 1 100 ? -12.418 16.277 12.823 1.00 84.00 100 GLU A O 1
ATOM 786 N N . GLN A 1 101 ? -10.737 14.827 12.551 1.00 80.56 101 GLN A N 1
ATOM 787 C CA . GLN A 1 101 ? -9.733 15.783 13.026 1.00 80.56 101 GLN A CA 1
ATOM 788 C C . GLN A 1 101 ? -9.509 16.939 12.038 1.00 80.56 101 GLN A C 1
ATOM 790 O O . GLN A 1 101 ? -9.320 18.078 12.471 1.00 80.56 101 GLN A O 1
ATOM 795 N N . VAL A 1 102 ? -9.543 16.652 10.731 1.00 76.50 102 VAL A N 1
ATOM 796 C CA . VAL A 1 102 ? -9.417 17.662 9.667 1.00 76.50 102 VAL A CA 1
ATOM 797 C C . VAL A 1 102 ? -10.593 18.637 9.720 1.00 76.50 102 VAL A C 1
ATOM 799 O O . VAL A 1 102 ? -10.379 19.850 9.728 1.00 76.50 102 VAL A O 1
ATOM 802 N N . ASP A 1 103 ? -11.818 18.124 9.839 1.00 74.69 103 ASP A N 1
ATOM 803 C CA . ASP A 1 103 ? -13.035 18.941 9.922 1.00 74.69 103 ASP A CA 1
ATOM 804 C C . ASP A 1 103 ? -13.043 19.833 11.172 1.00 74.69 103 ASP A C 1
ATOM 806 O O . ASP A 1 103 ? -13.465 20.989 11.130 1.00 74.69 103 ASP A O 1
ATOM 810 N N . GLN A 1 104 ? -12.500 19.331 12.284 1.00 75.81 104 GLN A N 1
ATOM 811 C CA . GLN A 1 104 ? -12.368 20.069 13.543 1.00 75.81 104 GLN A CA 1
ATOM 812 C C . GLN A 1 104 ? -11.241 21.122 13.533 1.00 75.81 104 GLN A C 1
ATOM 814 O O . GLN A 1 104 ? -10.982 21.729 14.572 1.00 75.81 104 GLN A O 1
ATOM 819 N N . ARG A 1 105 ? -10.559 21.346 12.396 1.00 64.38 105 ARG A N 1
ATOM 820 C CA . ARG A 1 105 ? -9.414 22.269 12.236 1.00 64.38 105 ARG A CA 1
ATOM 821 C C . ARG A 1 105 ? -8.317 22.092 13.292 1.00 64.38 105 ARG A C 1
ATOM 823 O O . ARG A 1 105 ? -7.614 23.043 13.631 1.00 64.38 105 ARG A O 1
ATOM 830 N N . LYS A 1 106 ? -8.133 20.878 13.812 1.00 61.34 106 LYS A N 1
ATOM 831 C CA . LYS A 1 106 ? -6.992 20.574 14.679 1.00 61.34 106 LYS A CA 1
ATOM 832 C C . LYS A 1 106 ? -5.770 20.426 13.780 1.00 61.34 106 LYS A C 1
ATOM 834 O O . LYS A 1 106 ? -5.532 19.366 13.216 1.00 61.34 106 LYS A O 1
ATOM 839 N N . SER A 1 107 ? -5.020 21.511 13.626 1.00 54.38 107 SER A N 1
ATOM 840 C CA . SER A 1 107 ? -3.895 21.656 12.691 1.00 54.38 107 SER A CA 1
ATOM 841 C C . SER A 1 107 ? -2.697 20.733 12.951 1.00 54.38 107 SER A C 1
ATOM 843 O O . SER A 1 107 ? -1.754 20.750 12.172 1.00 54.38 107 SER A O 1
ATOM 845 N N . ASN A 1 108 ? -2.714 19.915 14.010 1.00 55.31 108 ASN A N 1
ATOM 846 C CA . ASN A 1 108 ? -1.520 19.219 14.502 1.00 55.31 108 ASN A CA 1
ATOM 847 C C . ASN A 1 108 ? -1.710 17.695 14.609 1.00 55.31 108 ASN A C 1
ATOM 849 O O . ASN A 1 108 ? -1.251 17.081 15.572 1.00 55.31 108 ASN A O 1
ATOM 853 N N . VAL A 1 109 ? -2.420 17.060 13.670 1.00 63.12 109 VAL A N 1
ATOM 854 C CA . VAL A 1 109 ? -2.507 15.587 13.643 1.00 63.12 109 VAL A CA 1
ATOM 855 C C . VAL A 1 109 ? -1.220 15.001 13.075 1.00 63.12 109 VAL A C 1
ATOM 857 O O . VAL A 1 109 ? -1.169 14.567 11.927 1.00 63.12 109 VAL A O 1
ATOM 860 N N . ASP A 1 110 ? -0.190 14.979 13.913 1.00 71.06 110 ASP A N 1
ATOM 861 C CA . ASP A 1 110 ? 1.123 14.481 13.542 1.00 71.06 110 ASP A CA 1
ATOM 862 C C . ASP A 1 110 ? 1.117 12.972 13.222 1.00 71.06 110 ASP A C 1
ATOM 864 O O . ASP A 1 110 ? 0.307 12.187 13.729 1.00 71.06 110 ASP A O 1
ATOM 868 N N . GLY A 1 111 ? 2.070 12.540 12.391 1.00 72.69 111 GLY A N 1
ATOM 869 C CA . GLY A 1 111 ? 2.281 11.144 12.032 1.00 72.69 111 GLY A CA 1
ATOM 870 C C . GLY A 1 111 ? 2.459 10.228 13.244 1.00 72.69 111 GLY A C 1
ATOM 871 O O . GLY A 1 111 ? 2.009 9.080 13.190 1.00 72.69 111 GLY A O 1
ATOM 872 N N . VAL A 1 112 ? 3.054 10.711 14.342 1.00 76.00 112 VAL A N 1
ATOM 873 C CA . VAL A 1 112 ? 3.124 9.980 15.616 1.00 76.00 112 VAL A CA 1
ATOM 874 C C . VAL A 1 112 ? 1.724 9.741 16.179 1.00 76.00 112 VAL A C 1
ATOM 876 O O . VAL A 1 112 ? 1.371 8.588 16.427 1.00 76.00 112 VAL A O 1
ATOM 879 N N . ALA A 1 113 ? 0.894 10.782 16.272 1.00 80.25 113 ALA A N 1
ATOM 880 C CA . ALA A 1 113 ? -0.458 10.687 16.821 1.00 80.25 113 ALA A CA 1
ATOM 881 C C . ALA A 1 113 ? -1.341 9.719 16.015 1.00 80.25 113 ALA A C 1
ATOM 883 O O . ALA A 1 113 ? -2.118 8.949 16.582 1.00 80.25 113 ALA A O 1
ATOM 884 N N . ILE A 1 114 ? -1.180 9.682 14.686 1.00 82.56 114 ILE A N 1
ATOM 885 C CA . ILE A 1 114 ? -1.892 8.710 13.843 1.00 82.56 114 ILE A CA 1
ATOM 886 C C . ILE A 1 114 ? -1.432 7.283 14.134 1.00 82.56 114 ILE A C 1
ATOM 888 O O . ILE A 1 114 ? -2.266 6.384 14.227 1.00 82.56 114 ILE A O 1
ATOM 892 N N . ARG A 1 115 ? -0.122 7.052 14.286 1.00 82.75 115 ARG A N 1
ATOM 893 C CA . ARG A 1 115 ? 0.428 5.726 14.615 1.00 82.75 115 ARG A CA 1
ATOM 894 C C . ARG A 1 115 ? -0.024 5.247 15.996 1.00 82.75 115 ARG A C 1
ATOM 896 O O . ARG A 1 115 ? -0.334 4.068 16.156 1.00 82.75 115 ARG A O 1
ATOM 903 N N . GLU A 1 116 ? -0.093 6.141 16.973 1.00 83.88 116 GLU A N 1
ATOM 904 C CA . GLU A 1 116 ? -0.598 5.837 18.315 1.00 83.88 116 GLU A CA 1
ATOM 905 C C . GLU A 1 116 ? -2.093 5.528 18.292 1.00 83.88 116 GLU A C 1
ATOM 907 O O . GLU A 1 116 ? -2.526 4.504 18.823 1.00 83.88 116 GLU A O 1
ATOM 912 N N . LYS A 1 117 ? -2.886 6.350 17.594 1.00 88.62 117 LYS A N 1
ATOM 913 C CA . LYS A 1 117 ? -4.324 6.113 17.451 1.00 88.62 117 LYS A CA 1
ATOM 914 C C . LYS A 1 117 ? -4.611 4.804 16.724 1.00 88.62 117 LYS A C 1
ATOM 916 O O . LYS A 1 117 ? -5.507 4.062 17.117 1.00 88.62 117 LYS A O 1
ATOM 921 N N . ALA A 1 118 ? -3.821 4.505 15.699 1.00 88.38 118 ALA A N 1
ATOM 922 C CA . ALA A 1 118 ? -3.848 3.251 14.968 1.00 88.38 118 ALA A CA 1
ATOM 923 C C . ALA A 1 118 ? -3.637 2.044 15.897 1.00 88.38 118 ALA A C 1
ATOM 925 O O . ALA A 1 118 ? -4.396 1.079 15.822 1.00 88.38 118 ALA A O 1
ATOM 926 N N . ARG A 1 119 ? -2.656 2.124 16.804 1.00 87.75 119 ARG A N 1
ATOM 927 C CA . ARG A 1 119 ? -2.383 1.084 17.802 1.00 87.75 119 ARG A CA 1
ATOM 928 C C . ARG A 1 119 ? -3.538 0.917 18.787 1.00 87.75 119 ARG A C 1
ATOM 930 O O . ARG A 1 119 ? -4.050 -0.183 18.920 1.00 87.75 119 ARG A O 1
ATOM 937 N N . SER A 1 120 ? -4.024 2.018 19.359 1.00 89.88 120 SER A N 1
ATOM 938 C CA . SER A 1 120 ? -5.169 2.005 20.280 1.00 89.88 120 SER A CA 1
ATOM 939 C C . SER A 1 120 ? -6.422 1.379 19.652 1.00 89.88 120 SER A C 1
ATOM 941 O O . SER A 1 120 ? -7.085 0.564 20.285 1.00 89.88 120 SER A O 1
ATOM 943 N N . ILE A 1 121 ? -6.742 1.711 18.394 1.00 90.44 121 ILE A N 1
ATOM 944 C CA . ILE A 1 121 ? -7.881 1.107 17.683 1.00 90.44 121 ILE A CA 1
ATOM 945 C C . ILE A 1 121 ? -7.666 -0.395 17.487 1.00 90.44 121 ILE A C 1
ATOM 947 O O . ILE A 1 121 ? -8.607 -1.167 17.658 1.00 90.44 121 ILE A O 1
ATOM 951 N N . TYR A 1 122 ? -6.455 -0.806 17.107 1.00 88.56 122 TYR A N 1
ATOM 952 C CA . TYR A 1 122 ? -6.134 -2.214 16.901 1.00 88.56 122 TYR A CA 1
ATOM 953 C C . TYR A 1 122 ? -6.295 -3.020 18.193 1.00 88.56 122 TYR A C 1
ATOM 955 O O . TYR A 1 122 ? -6.971 -4.045 18.177 1.00 88.56 122 TYR A O 1
ATOM 963 N N . ASP A 1 123 ? -5.748 -2.524 19.303 1.00 87.69 123 ASP A N 1
ATOM 964 C CA . ASP A 1 123 ? -5.818 -3.185 20.608 1.00 87.69 123 ASP A CA 1
ATOM 965 C C . ASP A 1 123 ? -7.282 -3.338 21.064 1.00 87.69 123 ASP A C 1
ATOM 967 O O . ASP A 1 123 ? -7.721 -4.439 21.389 1.00 87.69 123 ASP A O 1
ATOM 971 N N . HIS A 1 124 ? -8.096 -2.283 20.935 1.00 88.88 124 HIS A N 1
ATOM 972 C CA . HIS A 1 124 ? -9.532 -2.343 21.242 1.00 88.88 124 HIS A CA 1
ATOM 973 C C . HIS A 1 124 ? -10.332 -3.307 20.355 1.00 88.88 124 HIS A C 1
ATOM 975 O O . HIS A 1 124 ? -11.353 -3.843 20.789 1.00 88.88 124 HIS A O 1
ATOM 981 N N . LEU A 1 125 ? -9.939 -3.486 19.091 1.00 87.31 125 LEU A N 1
ATOM 982 C CA . LEU A 1 125 ? -10.579 -4.457 18.204 1.00 87.31 125 LEU A CA 1
ATOM 983 C C . LEU A 1 125 ? -10.129 -5.884 18.527 1.00 87.31 125 LEU A C 1
ATOM 985 O O . LEU A 1 125 ? -10.951 -6.795 18.471 1.00 87.31 125 LEU A O 1
ATOM 989 N N . ALA A 1 126 ? -8.860 -6.069 18.889 1.00 84.44 126 ALA A N 1
ATOM 990 C CA . ALA A 1 126 ? -8.305 -7.359 19.276 1.00 84.44 126 ALA A CA 1
ATOM 991 C C . ALA A 1 126 ? -8.929 -7.891 20.578 1.00 84.44 126 ALA A C 1
ATOM 993 O O . ALA A 1 126 ? -9.177 -9.086 20.679 1.00 84.44 126 ALA A O 1
ATOM 994 N N . GLU A 1 127 ? -9.248 -7.018 21.538 1.00 82.31 127 GLU A N 1
ATOM 995 C CA . GLU A 1 127 ? -9.945 -7.384 22.784 1.00 82.31 127 GLU A CA 1
ATOM 996 C C . GLU A 1 127 ? -11.398 -7.837 22.564 1.00 82.31 127 GLU A C 1
ATOM 998 O O . GLU A 1 127 ? -11.928 -8.635 23.336 1.00 82.31 127 GLU A O 1
ATOM 1003 N N . LYS A 1 128 ? -12.064 -7.315 21.528 1.00 77.88 128 LYS A N 1
ATOM 1004 C CA . LYS A 1 128 ? -13.486 -7.581 21.255 1.00 77.88 128 LYS A CA 1
ATOM 1005 C C . LYS A 1 128 ? -13.740 -8.821 20.403 1.00 77.88 128 LYS A C 1
ATOM 1007 O O . LYS A 1 128 ? -14.880 -9.276 20.352 1.00 77.88 128 LYS A O 1
ATOM 1012 N N . GLU A 1 129 ? -12.730 -9.349 19.720 1.00 72.25 129 GLU A N 1
ATOM 1013 C CA . GLU A 1 129 ? -12.861 -10.574 18.928 1.00 72.25 129 GLU A CA 1
ATOM 1014 C C . GLU A 1 129 ? -12.628 -11.801 19.839 1.00 72.25 129 GLU A C 1
ATOM 1016 O O . GLU A 1 129 ? -11.534 -11.977 20.382 1.00 72.25 129 GLU A O 1
ATOM 1021 N N . PRO A 1 130 ? -13.639 -12.666 20.053 1.00 55.22 130 PRO A N 1
ATOM 1022 C CA . PRO A 1 130 ? -13.510 -13.818 20.932 1.00 55.22 130 PRO A CA 1
ATOM 1023 C C . PRO A 1 130 ? -12.697 -14.922 20.240 1.00 55.22 130 PRO A C 1
ATOM 1025 O O . PRO A 1 130 ? -13.209 -15.599 19.364 1.00 55.22 130 PRO A O 1
ATOM 1028 N N . SER A 1 131 ? -11.446 -15.115 20.672 1.00 54.56 131 SER A N 1
ATOM 1029 C CA . SER A 1 131 ? -10.616 -16.330 20.517 1.00 54.56 131 SER A CA 1
ATOM 1030 C C . SER A 1 131 ? -10.511 -16.998 19.130 1.00 54.56 131 SER A C 1
ATOM 1032 O O . SER A 1 131 ? -11.455 -17.587 18.616 1.00 54.56 131 SER A O 1
ATOM 1034 N N . GLY A 1 132 ? -9.281 -17.115 18.610 1.00 47.03 132 GLY A N 1
ATOM 1035 C CA . GLY A 1 132 ? -8.977 -18.188 17.646 1.00 47.03 132 GLY A CA 1
ATOM 1036 C C . GLY A 1 132 ? -7.683 -18.068 16.844 1.00 47.03 132 GLY A C 1
ATOM 1037 O O . GLY A 1 132 ? -7.197 -19.065 16.318 1.00 47.03 132 GLY A O 1
ATOM 1038 N N . SER A 1 133 ? -7.081 -16.885 16.763 1.00 42.69 133 SER A N 1
ATOM 1039 C CA . SER A 1 133 ? -5.816 -16.689 16.055 1.00 42.69 133 SER A CA 1
ATOM 1040 C C . SER A 1 133 ? -4.720 -16.372 17.062 1.00 42.69 133 SER A C 1
ATOM 1042 O O . SER A 1 133 ? -4.860 -15.431 17.837 1.00 42.69 133 SER A O 1
ATOM 1044 N N . SER A 1 134 ? -3.639 -17.159 17.040 1.00 41.72 134 SER A N 1
ATOM 1045 C CA . SER A 1 134 ? -2.353 -16.883 17.702 1.00 41.72 134 SER A CA 1
ATOM 1046 C C . SER A 1 134 ? -2.054 -15.378 17.748 1.00 41.72 134 SER A C 1
ATOM 1048 O O . SER A 1 134 ? -2.341 -14.721 16.741 1.00 41.72 134 SER A O 1
ATOM 1050 N N . PRO A 1 135 ? -1.446 -14.836 18.830 1.00 41.91 135 PRO A N 1
ATOM 1051 C CA . PRO A 1 135 ? -1.117 -13.419 18.911 1.00 41.91 135 PRO A CA 1
ATOM 1052 C C . PRO A 1 135 ? -0.335 -13.043 17.657 1.00 41.91 135 PRO A C 1
ATOM 1054 O O . PRO A 1 135 ? 0.795 -13.498 17.457 1.00 41.91 135 PRO A O 1
ATOM 1057 N N . ALA A 1 136 ? -0.977 -12.298 16.756 1.00 51.50 136 ALA A N 1
ATOM 1058 C CA . ALA A 1 136 ? -0.287 -11.755 15.607 1.00 51.50 136 ALA A CA 1
ATOM 1059 C C . ALA A 1 136 ? 0.873 -10.915 16.161 1.00 51.50 136 ALA A C 1
ATOM 1061 O O . ALA A 1 136 ? 0.691 -10.260 17.196 1.00 51.50 136 ALA A O 1
ATOM 1062 N N . PRO A 1 137 ? 2.067 -10.950 15.538 1.00 55.50 137 PRO A N 1
ATOM 1063 C CA . PRO A 1 137 ? 3.163 -10.086 15.956 1.00 55.50 137 PRO A CA 1
ATOM 1064 C C . PRO A 1 137 ? 2.604 -8.668 16.070 1.00 55.50 137 PRO A C 1
ATOM 1066 O O . PRO A 1 137 ? 1.963 -8.202 15.126 1.00 55.50 137 PRO A O 1
ATOM 1069 N N . GLY A 1 138 ? 2.740 -8.069 17.260 1.00 63.69 138 GLY A N 1
ATOM 1070 C CA . GLY A 1 138 ? 1.991 -6.875 17.653 1.00 63.69 138 GLY A CA 1
ATOM 1071 C C . GLY A 1 138 ? 1.965 -5.828 16.544 1.00 63.69 138 GLY A C 1
ATOM 1072 O O . GLY A 1 138 ? 2.953 -5.655 15.835 1.00 63.69 138 GLY A O 1
ATOM 1073 N N . PHE A 1 139 ? 0.831 -5.156 16.356 1.00 67.94 139 PHE A N 1
ATOM 1074 C CA . PHE A 1 139 ? 0.659 -4.211 15.258 1.00 67.94 139 PHE A CA 1
ATOM 1075 C C . PHE A 1 139 ? 1.731 -3.107 15.303 1.00 67.94 139 PHE A C 1
ATOM 1077 O O . PHE A 1 139 ? 1.736 -2.242 16.180 1.00 67.94 139 PHE A O 1
ATOM 1084 N N . ILE A 1 140 ? 2.660 -3.137 14.341 1.00 69.88 140 ILE A N 1
ATOM 1085 C CA . ILE A 1 140 ? 3.689 -2.107 14.171 1.00 69.88 140 ILE A CA 1
ATOM 1086 C C . ILE A 1 140 ? 3.205 -1.128 13.103 1.00 69.88 140 ILE A C 1
ATOM 1088 O O . ILE A 1 140 ? 3.287 -1.388 11.900 1.00 69.88 140 ILE A O 1
ATOM 1092 N N . ALA A 1 141 ? 2.743 0.040 13.545 1.00 65.25 141 ALA A N 1
ATOM 1093 C CA . ALA A 1 141 ? 2.165 1.068 12.682 1.00 65.25 141 ALA A CA 1
ATOM 1094 C C . ALA A 1 141 ? 3.157 1.708 11.680 1.00 65.25 141 ALA A C 1
ATOM 1096 O O . ALA A 1 141 ? 2.738 2.480 10.820 1.00 65.25 141 ALA A O 1
ATOM 1097 N N . SER A 1 142 ? 4.464 1.419 11.757 1.00 65.62 142 SER A N 1
ATOM 1098 C CA . SER A 1 142 ? 5.483 2.070 10.916 1.00 65.62 142 SER A CA 1
ATOM 1099 C C . SER A 1 142 ? 5.607 1.468 9.511 1.00 65.62 142 SER A C 1
ATOM 1101 O O . SER A 1 142 ? 5.667 2.206 8.530 1.00 65.62 142 SER A O 1
ATOM 1103 N N . HIS A 1 143 ? 5.599 0.139 9.369 1.00 60.62 143 HIS A N 1
ATOM 1104 C CA . HIS A 1 143 ? 6.027 -0.508 8.118 1.00 60.62 143 HIS A CA 1
ATOM 1105 C C . HIS A 1 143 ? 4.967 -0.478 6.993 1.00 60.62 143 HIS A C 1
ATOM 1107 O O . HIS A 1 143 ? 5.277 -0.665 5.817 1.00 60.62 143 HIS A O 1
ATOM 1113 N N . GLY A 1 144 ? 3.700 -0.218 7.333 1.00 70.56 144 GLY A N 1
ATOM 1114 C CA . GLY A 1 144 ? 2.567 -0.224 6.396 1.00 70.56 144 GLY A CA 1
ATOM 1115 C C . GLY A 1 144 ? 1.960 1.147 6.090 1.00 70.56 144 GLY A C 1
ATOM 1116 O O . GLY A 1 144 ? 1.069 1.239 5.239 1.00 70.56 144 GLY A O 1
ATOM 1117 N N . PHE A 1 145 ? 2.421 2.215 6.748 1.00 73.75 145 PHE A N 1
ATOM 1118 C CA . PHE A 1 145 ? 1.708 3.495 6.760 1.00 73.75 145 PHE A CA 1
ATOM 1119 C C . PHE A 1 145 ? 1.649 4.175 5.385 1.00 73.75 145 PHE A C 1
ATOM 1121 O O . PHE A 1 145 ? 0.613 4.710 4.998 1.00 73.75 145 PHE A O 1
ATOM 1128 N N . HIS A 1 146 ? 2.708 4.074 4.576 1.00 72.25 146 HIS A N 1
ATOM 1129 C CA . HIS A 1 146 ? 2.695 4.594 3.202 1.00 72.25 146 HIS A CA 1
ATOM 1130 C C . HIS A 1 146 ? 1.595 3.942 2.340 1.00 72.25 146 HIS A C 1
ATOM 1132 O O . HIS A 1 146 ? 0.883 4.624 1.604 1.00 72.25 146 HIS A O 1
ATOM 1138 N N . ARG A 1 147 ? 1.380 2.627 2.491 1.00 77.75 147 ARG A N 1
ATOM 1139 C CA . ARG A 1 147 ? 0.316 1.898 1.777 1.00 77.75 147 ARG A CA 1
ATOM 1140 C C . ARG A 1 147 ? -1.074 2.279 2.277 1.00 77.75 147 ARG A C 1
ATOM 1142 O O . ARG A 1 147 ? -2.035 2.208 1.517 1.00 77.75 147 ARG A O 1
ATOM 1149 N N . PHE A 1 148 ? -1.209 2.621 3.558 1.00 79.88 148 PHE A N 1
ATOM 1150 C CA . PHE A 1 148 ? -2.443 3.185 4.108 1.00 79.88 148 PHE A CA 1
ATOM 1151 C C . PHE A 1 148 ? -2.763 4.538 3.456 1.00 79.88 148 PHE A C 1
ATOM 1153 O O . PHE A 1 148 ? -3.838 4.672 2.876 1.00 79.88 148 PHE A O 1
ATOM 1160 N N . LYS A 1 149 ? -1.800 5.473 3.411 1.00 77.75 149 LYS A N 1
ATOM 1161 C CA . LYS A 1 149 ? -1.972 6.776 2.736 1.00 77.75 149 LYS A CA 1
ATOM 1162 C C . LYS A 1 149 ? -2.439 6.625 1.285 1.00 77.75 149 LYS A C 1
ATOM 1164 O O . LYS A 1 149 ? -3.347 7.333 0.863 1.00 77.75 149 LYS A O 1
ATOM 1169 N N . GLN A 1 150 ? -1.851 5.676 0.554 1.00 77.50 150 GLN A N 1
ATOM 1170 C CA . GLN A 1 150 ? -2.193 5.406 -0.843 1.00 77.50 150 GLN A CA 1
ATOM 1171 C C . GLN A 1 150 ? -3.621 4.866 -1.023 1.00 77.50 150 GLN A C 1
ATOM 1173 O O . GLN A 1 150 ? -4.301 5.246 -1.969 1.00 77.50 150 GLN A O 1
ATOM 1178 N N . ARG A 1 151 ? -4.090 3.991 -0.122 1.00 81.00 151 ARG A N 1
ATOM 1179 C CA . ARG A 1 151 ? -5.431 3.380 -0.200 1.00 81.00 151 ARG A CA 1
ATOM 1180 C C . ARG A 1 151 ? -6.555 4.364 0.072 1.00 81.00 151 ARG A C 1
ATOM 1182 O O . ARG A 1 151 ? -7.576 4.309 -0.599 1.00 81.00 151 ARG A O 1
ATOM 1189 N N . PHE A 1 152 ? -6.358 5.235 1.053 1.00 78.81 152 PHE A N 1
ATOM 1190 C CA . PHE A 1 152 ? -7.350 6.233 1.448 1.00 78.81 152 PHE A CA 1
ATOM 1191 C C . PHE A 1 152 ? -7.129 7.583 0.758 1.00 78.81 152 PHE A C 1
ATOM 1193 O O . PHE A 1 152 ? -7.724 8.580 1.150 1.00 78.81 152 PHE A O 1
ATOM 1200 N N . SER A 1 153 ? -6.261 7.626 -0.262 1.00 74.19 153 SER A N 1
ATOM 1201 C CA . SER A 1 153 ? -5.949 8.829 -1.041 1.00 74.19 153 SER A CA 1
ATOM 1202 C C . SER A 1 153 ? -5.627 10.053 -0.171 1.00 74.19 153 SER A C 1
ATOM 1204 O O . SER A 1 153 ? -5.918 11.190 -0.539 1.00 74.19 153 SER A O 1
ATOM 1206 N N . LEU A 1 154 ? -4.945 9.841 0.960 1.00 71.88 154 LEU A N 1
ATOM 1207 C CA . LEU A 1 154 ? -4.599 10.886 1.937 1.00 71.88 154 LEU A CA 1
ATOM 1208 C C . LEU A 1 154 ? -3.488 11.833 1.444 1.00 71.88 154 LEU A C 1
ATOM 1210 O O . LEU A 1 154 ? -2.955 12.629 2.212 1.00 71.88 154 LEU A O 1
ATOM 1214 N N . HIS A 1 155 ? -3.126 11.760 0.162 1.00 58.72 155 HIS A N 1
ATOM 1215 C CA . HIS A 1 155 ? -2.067 12.554 -0.461 1.00 58.72 155 HIS A CA 1
ATOM 1216 C C . HIS A 1 155 ? -2.356 14.061 -0.452 1.00 58.72 155 HIS A C 1
ATOM 1218 O O . HIS A 1 155 ? -1.417 14.849 -0.373 1.00 58.72 155 HIS A O 1
ATOM 1224 N N . ASN A 1 156 ? -3.633 14.455 -0.483 1.00 54.31 156 ASN A N 1
ATOM 1225 C CA . ASN A 1 156 ? -4.035 15.865 -0.485 1.00 54.31 156 ASN A CA 1
ATOM 1226 C C . ASN A 1 156 ? -4.167 16.435 0.934 1.00 54.31 156 ASN A C 1
ATOM 1228 O O . ASN A 1 156 ? -3.766 17.566 1.173 1.00 54.31 156 ASN A O 1
ATOM 1232 N N . ILE A 1 157 ? -4.641 15.627 1.889 1.00 55.41 157 ILE A N 1
ATOM 1233 C CA . ILE A 1 157 ? -4.724 15.998 3.314 1.00 55.41 157 ILE A CA 1
ATOM 1234 C C . ILE A 1 157 ? -3.313 16.136 3.913 1.00 55.41 157 ILE A C 1
ATOM 1236 O O . ILE A 1 157 ? -3.063 16.984 4.762 1.00 55.41 157 ILE A O 1
ATOM 1240 N N . ALA A 1 158 ? -2.358 15.345 3.415 1.00 50.78 158 ALA A N 1
ATOM 1241 C CA . ALA A 1 158 ? -0.978 15.341 3.888 1.00 50.78 158 ALA A CA 1
ATOM 1242 C C . ALA A 1 158 ? -0.095 16.487 3.361 1.00 50.78 158 ALA A C 1
ATOM 1244 O O . ALA A 1 158 ? 1.055 16.592 3.782 1.00 50.78 158 ALA A O 1
ATOM 1245 N N . ARG A 1 159 ? -0.589 17.325 2.439 1.00 45.03 159 ARG A N 1
ATOM 1246 C CA . ARG A 1 159 ? 0.175 18.465 1.902 1.00 45.03 159 ARG A CA 1
ATOM 1247 C C . ARG A 1 159 ? 0.018 19.730 2.756 1.00 45.03 159 ARG A C 1
ATOM 1249 O O . ARG A 1 159 ? 0.854 20.621 2.662 1.00 45.03 159 ARG A O 1
ATOM 1256 N N . THR A 1 160 ? -1.017 19.785 3.592 1.00 43.38 160 THR A N 1
ATOM 1257 C CA . THR A 1 160 ? -1.480 21.006 4.264 1.00 43.38 160 THR A CA 1
ATOM 1258 C C . THR A 1 160 ? -1.098 21.032 5.748 1.00 43.38 160 THR A C 1
ATOM 1260 O O . THR A 1 160 ? -1.948 21.178 6.606 1.00 43.38 160 THR A O 1
ATOM 1263 N N . GLU A 1 161 ? 0.188 20.887 6.069 1.00 47.03 161 GLU A N 1
ATOM 1264 C CA . GLU A 1 161 ? 0.738 21.137 7.426 1.00 47.03 161 GLU A CA 1
ATOM 1265 C C . GLU A 1 161 ? 0.480 20.081 8.521 1.00 47.03 161 GLU A C 1
ATOM 1267 O O . GLU A 1 161 ? 1.104 20.146 9.572 1.00 47.03 161 GLU A O 1
ATOM 1272 N N . LEU A 1 162 ? -0.327 19.043 8.280 1.00 50.22 162 LEU A N 1
ATOM 1273 C CA . LEU A 1 162 ? -0.644 18.047 9.322 1.00 50.22 162 LEU A CA 1
ATOM 1274 C C . LEU A 1 162 ? 0.489 17.049 9.642 1.00 50.22 162 LEU A C 1
ATOM 1276 O O . LEU A 1 162 ? 0.467 16.428 10.694 1.00 50.22 162 LEU A O 1
ATOM 1280 N N . PHE A 1 163 ? 1.489 16.877 8.772 1.00 49.66 163 PHE A N 1
ATOM 1281 C CA . PHE A 1 163 ? 2.554 15.878 8.957 1.00 49.66 163 PHE A CA 1
ATOM 1282 C C . PHE A 1 163 ? 3.946 16.505 8.879 1.00 49.66 163 PHE A C 1
ATOM 1284 O O . PHE A 1 163 ? 4.669 16.302 7.900 1.00 49.66 163 PHE A O 1
ATOM 1291 N N . THR A 1 164 ? 4.348 17.254 9.899 1.00 45.81 164 THR A N 1
ATOM 1292 C CA . THR A 1 164 ? 5.752 17.652 10.063 1.00 45.81 164 THR A CA 1
ATOM 1293 C C . THR A 1 164 ? 6.491 16.637 10.924 1.00 45.81 164 THR A C 1
ATOM 1295 O O . THR A 1 164 ? 6.934 16.938 12.024 1.00 45.81 164 THR A O 1
ATOM 1298 N N . ASP A 1 165 ? 6.655 15.440 10.380 1.00 53.56 165 ASP A N 1
ATOM 1299 C CA . ASP A 1 165 ? 7.668 14.497 10.835 1.00 53.56 165 ASP A CA 1
ATOM 1300 C C . ASP A 1 165 ? 8.378 14.068 9.549 1.00 53.56 165 ASP A C 1
ATOM 1302 O O . ASP A 1 165 ? 7.910 13.190 8.813 1.00 53.56 165 ASP A O 1
ATOM 1306 N N . GLN A 1 166 ? 9.424 14.810 9.158 1.00 53.03 166 GLN A N 1
ATOM 1307 C CA . GLN A 1 166 ? 10.255 14.375 8.039 1.00 53.03 166 GLN A CA 1
ATOM 1308 C C . GLN A 1 166 ? 10.863 13.034 8.453 1.00 53.03 166 GLN A C 1
ATOM 1310 O O . GLN A 1 166 ? 11.654 12.977 9.386 1.00 53.03 166 GLN A O 1
ATOM 1315 N N . ASP A 1 167 ? 10.463 11.954 7.773 1.00 63.06 167 ASP A N 1
ATOM 1316 C CA . ASP A 1 167 ? 11.080 10.632 7.914 1.00 63.06 167 ASP A CA 1
ATOM 1317 C C . ASP A 1 167 ? 12.611 10.810 7.912 1.00 63.06 167 ASP A C 1
ATOM 1319 O O . ASP A 1 167 ? 13.108 11.502 7.021 1.00 63.06 167 ASP A O 1
ATOM 1323 N N . PRO A 1 168 ? 13.384 10.234 8.851 1.00 66.69 168 PRO A N 1
ATOM 1324 C CA . PRO A 1 168 ? 14.837 10.416 8.902 1.00 66.69 168 PRO A CA 1
ATOM 1325 C C . PRO A 1 168 ? 15.539 10.074 7.574 1.00 66.69 168 PRO A C 1
ATOM 1327 O O . PRO A 1 168 ? 16.580 10.650 7.246 1.00 66.69 168 PRO A O 1
ATOM 1330 N N . ILE A 1 169 ? 14.962 9.188 6.754 1.00 67.81 169 ILE A N 1
ATOM 1331 C CA . ILE A 1 169 ? 15.445 8.894 5.396 1.00 67.81 169 ILE A CA 1
ATOM 1332 C C . ILE A 1 169 ? 15.146 10.054 4.432 1.00 67.81 169 ILE A C 1
ATOM 1334 O O . ILE A 1 169 ? 15.974 10.395 3.583 1.00 67.81 169 ILE A O 1
ATOM 1338 N N . GLN A 1 170 ? 13.977 10.679 4.559 1.00 71.44 170 GLN A N 1
ATOM 1339 C CA . GLN A 1 170 ? 13.569 11.838 3.770 1.00 71.44 170 GLN A CA 1
ATOM 1340 C C . GLN A 1 170 ? 14.313 13.109 4.194 1.00 71.44 170 GLN A C 1
ATOM 1342 O O . GLN A 1 170 ? 14.743 13.872 3.337 1.00 71.44 170 GLN A O 1
ATOM 1347 N N . GLU A 1 171 ? 14.545 13.317 5.486 1.00 75.69 171 GLU A N 1
ATOM 1348 C CA . GLU A 1 171 ? 15.374 14.412 5.986 1.00 75.69 171 GLU A CA 1
ATOM 1349 C C . GLU A 1 171 ? 16.809 14.279 5.458 1.00 75.69 171 GLU A C 1
ATOM 1351 O O . GLU A 1 171 ? 17.382 15.236 4.932 1.00 75.69 171 GLU A O 1
ATOM 1356 N N . ARG A 1 172 ? 17.375 13.064 5.507 1.00 78.50 172 ARG A N 1
ATOM 1357 C CA . ARG A 1 172 ? 18.689 12.775 4.923 1.00 78.50 172 ARG A CA 1
ATOM 1358 C C . ARG A 1 172 ? 18.706 13.042 3.417 1.00 78.50 172 ARG A C 1
ATOM 1360 O O . ARG A 1 172 ? 19.677 13.618 2.933 1.00 78.50 172 ARG A O 1
ATOM 1367 N N . SER A 1 173 ? 17.667 12.653 2.675 1.00 82.56 173 SER A N 1
ATOM 1368 C CA . SER A 1 173 ? 17.617 12.879 1.224 1.00 82.56 173 SER A CA 1
ATOM 1369 C C . SER A 1 173 ? 17.442 14.357 0.863 1.00 82.56 173 SER A C 1
ATOM 1371 O O . SER A 1 173 ? 18.072 14.822 -0.085 1.00 82.56 173 SER A O 1
ATOM 1373 N N . ILE A 1 174 ? 16.677 15.121 1.647 1.00 83.69 174 ILE A N 1
ATOM 1374 C CA . ILE A 1 174 ? 16.525 16.574 1.492 1.00 83.69 174 ILE A CA 1
ATOM 1375 C C . ILE A 1 174 ? 17.843 17.287 1.807 1.00 83.69 174 ILE A C 1
ATOM 1377 O O . ILE A 1 174 ? 18.270 18.136 1.025 1.00 83.69 174 ILE A O 1
ATOM 1381 N N . LYS A 1 175 ? 18.517 16.925 2.906 1.00 85.44 175 LYS A N 1
ATOM 1382 C CA . LYS A 1 175 ? 19.840 17.463 3.263 1.00 85.44 175 LYS A CA 1
ATOM 1383 C C . LYS A 1 175 ? 20.871 17.154 2.181 1.00 85.44 175 LYS A C 1
ATOM 1385 O O . LYS A 1 175 ? 21.566 18.058 1.735 1.00 85.44 175 LYS A O 1
ATOM 1390 N N . PHE A 1 176 ? 20.920 15.910 1.709 1.00 92.12 176 PHE A N 1
ATOM 1391 C CA . PHE A 1 176 ? 21.814 15.511 0.623 1.00 92.12 176 PHE A CA 1
ATOM 1392 C C . PHE A 1 176 ? 21.535 16.295 -0.661 1.00 92.12 176 PHE A C 1
ATOM 1394 O O . PHE A 1 176 ? 22.458 16.847 -1.252 1.00 92.12 176 PHE A O 1
ATOM 1401 N N . LYS A 1 177 ? 20.261 16.401 -1.064 1.00 92.44 177 LYS A N 1
ATOM 1402 C CA . LYS A 1 177 ? 19.863 17.168 -2.246 1.00 92.44 177 LYS A CA 1
ATOM 1403 C C . LYS A 1 177 ? 20.286 18.630 -2.132 1.00 92.44 177 LYS A C 1
ATOM 1405 O O . LYS A 1 177 ? 20.830 19.159 -3.088 1.00 92.44 177 LYS A O 1
ATOM 1410 N N . ARG A 1 178 ? 20.090 19.253 -0.966 1.00 93.81 178 ARG A N 1
ATOM 1411 C CA . ARG A 1 178 ? 20.511 20.635 -0.713 1.00 93.81 178 ARG A CA 1
ATOM 1412 C C . ARG A 1 178 ? 22.019 20.805 -0.892 1.00 93.81 178 ARG A C 1
ATOM 1414 O O . ARG A 1 178 ? 22.428 21.679 -1.640 1.00 93.81 178 ARG A O 1
ATOM 1421 N N . VAL A 1 179 ? 22.820 19.930 -0.284 1.00 95.00 179 VAL A N 1
ATOM 1422 C CA . VAL A 1 179 ? 24.287 19.961 -0.410 1.00 95.00 179 VAL A CA 1
ATOM 1423 C C . VAL A 1 179 ? 24.728 19.788 -1.867 1.00 95.00 179 VAL A C 1
ATOM 1425 O O . VAL A 1 179 ? 25.617 20.497 -2.331 1.00 95.00 179 VAL A O 1
ATOM 1428 N N . VAL A 1 180 ? 24.098 18.876 -2.613 1.00 96.06 180 VAL A N 1
ATOM 1429 C CA . VAL A 1 180 ? 24.387 18.679 -4.044 1.00 96.06 180 VAL A CA 1
ATOM 1430 C C . VAL A 1 180 ? 23.987 19.906 -4.861 1.00 96.06 180 VAL A C 1
ATOM 1432 O O . VAL A 1 180 ? 24.761 20.360 -5.698 1.00 96.06 180 VAL A O 1
ATOM 1435 N N . ASP A 1 181 ? 22.798 20.459 -4.623 1.00 93.94 181 ASP A N 1
ATOM 1436 C CA . ASP A 1 181 ? 22.305 21.626 -5.349 1.00 93.94 181 ASP A CA 1
ATOM 1437 C C . ASP A 1 181 ? 23.180 22.856 -5.093 1.00 93.94 181 ASP A C 1
ATOM 1439 O O . ASP A 1 181 ? 23.510 23.540 -6.060 1.00 93.94 181 ASP A O 1
ATOM 1443 N N . GLU A 1 182 ? 23.599 23.083 -3.843 1.00 95.12 182 GLU A N 1
ATOM 1444 C CA . GLU A 1 182 ? 24.532 24.140 -3.433 1.00 95.12 182 GLU A CA 1
ATOM 1445 C C . GLU A 1 182 ? 25.913 23.954 -4.074 1.00 95.12 182 GLU A C 1
ATOM 1447 O O . GLU A 1 182 ? 26.444 24.885 -4.679 1.00 95.12 182 GLU A O 1
ATOM 1452 N N . GLY A 1 183 ? 26.468 22.739 -4.034 1.00 94.38 183 GLY A N 1
ATOM 1453 C CA . GLY A 1 183 ? 27.751 22.423 -4.671 1.00 94.38 183 GLY A CA 1
ATOM 1454 C C . GLY A 1 183 ? 27.734 22.558 -6.198 1.00 94.38 183 GLY A C 1
ATOM 1455 O O . GLY A 1 183 ? 28.775 22.786 -6.811 1.00 94.38 183 GLY A O 1
ATOM 1456 N N . LEU A 1 184 ? 26.559 22.459 -6.827 1.00 96.06 184 LEU A N 1
ATOM 1457 C CA . LEU A 1 184 ? 26.379 22.646 -8.268 1.00 96.06 184 LEU A CA 1
ATOM 1458 C C . LEU A 1 184 ? 26.159 24.109 -8.680 1.00 96.06 184 LEU A C 1
ATOM 1460 O O . LEU A 1 184 ? 26.190 24.388 -9.879 1.00 96.06 184 LEU A O 1
ATOM 1464 N N . ILE A 1 185 ? 25.946 25.044 -7.745 1.00 95.56 185 ILE A N 1
ATOM 1465 C CA . ILE A 1 185 ? 25.722 26.468 -8.060 1.00 95.56 185 ILE A CA 1
ATOM 1466 C C . ILE A 1 185 ? 26.864 27.058 -8.908 1.00 95.56 185 ILE A C 1
ATOM 1468 O O . ILE A 1 185 ? 26.552 27.597 -9.974 1.00 95.56 185 ILE A O 1
ATOM 1472 N N . PRO A 1 186 ? 28.156 26.895 -8.551 1.00 95.19 186 PRO A N 1
ATOM 1473 C CA . PRO A 1 186 ? 29.253 27.478 -9.328 1.00 95.19 186 PRO A CA 1
ATOM 1474 C C . PRO A 1 186 ? 29.292 26.955 -10.769 1.00 95.19 186 PRO A C 1
ATOM 1476 O O . PRO A 1 186 ? 29.517 27.709 -11.710 1.00 95.19 186 PRO A O 1
ATOM 1479 N N . TYR A 1 187 ? 28.998 25.667 -10.962 1.00 93.56 18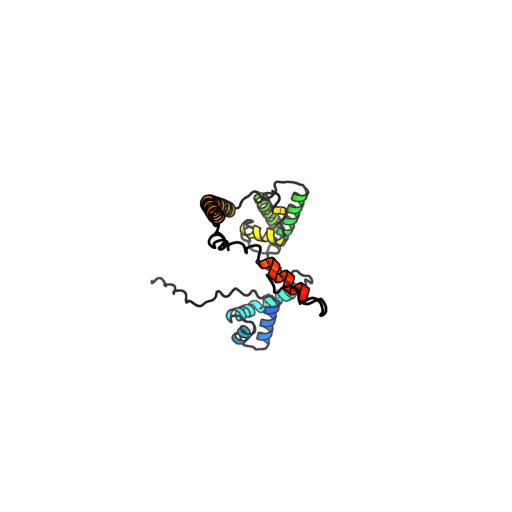7 TYR A N 1
ATOM 1480 C CA . TYR A 1 187 ? 28.965 25.043 -12.285 1.00 93.56 187 TYR A CA 1
ATOM 1481 C C . TYR A 1 187 ? 27.759 25.493 -13.122 1.00 93.56 187 TYR A C 1
ATOM 1483 O O . TYR A 1 187 ? 27.861 25.659 -14.335 1.00 93.56 187 TYR A O 1
ATOM 1491 N N . LYS A 1 188 ? 26.606 25.730 -12.486 1.00 93.81 188 LYS A N 1
ATOM 1492 C CA . LYS A 1 188 ? 25.424 26.304 -13.151 1.00 93.81 188 LYS A CA 1
ATOM 1493 C C . LYS A 1 188 ? 25.655 27.763 -13.557 1.00 93.81 188 LYS A C 1
ATOM 1495 O O . LYS A 1 188 ? 25.037 28.241 -14.505 1.00 93.81 188 LYS A O 1
ATOM 1500 N N . GLU A 1 189 ? 26.490 28.496 -12.830 1.00 94.56 189 GLU A N 1
ATOM 1501 C CA . GLU A 1 189 ? 26.880 29.869 -13.167 1.00 94.56 189 GLU A CA 1
ATOM 1502 C C . GLU A 1 189 ? 27.896 29.916 -14.306 1.00 94.56 189 GLU A C 1
ATOM 1504 O O . GLU A 1 189 ? 27.705 30.685 -15.248 1.00 94.56 189 GLU A O 1
ATOM 1509 N N . THR A 1 190 ? 28.919 29.057 -14.286 1.00 92.75 190 THR A N 1
ATOM 1510 C CA . THR A 1 190 ? 29.876 28.961 -15.398 1.00 92.75 190 THR A CA 1
ATOM 1511 C C . THR A 1 190 ? 29.198 28.512 -16.684 1.00 92.75 190 THR A C 1
ATOM 1513 O O . THR A 1 190 ? 29.436 29.125 -17.722 1.00 92.75 190 THR A O 1
ATOM 1516 N N . LEU A 1 191 ? 28.295 27.528 -16.624 1.00 91.06 191 LEU A N 1
ATOM 1517 C CA . LEU A 1 191 ? 27.525 27.094 -17.789 1.00 91.06 191 LEU A CA 1
ATOM 1518 C C . LEU A 1 191 ? 26.674 28.236 -18.361 1.00 91.06 191 LEU A C 1
ATOM 1520 O O . LEU A 1 191 ? 26.751 28.505 -19.555 1.00 91.06 191 LEU A O 1
ATOM 1524 N N . ARG A 1 192 ? 25.947 28.978 -17.512 1.00 90.81 192 ARG A N 1
ATOM 1525 C CA . ARG A 1 192 ? 25.181 30.159 -17.949 1.00 90.81 192 ARG A CA 1
ATOM 1526 C C . ARG A 1 192 ? 26.067 31.238 -18.573 1.00 90.81 192 ARG A C 1
ATOM 1528 O O . ARG A 1 192 ? 25.662 31.864 -19.545 1.00 90.81 192 ARG A O 1
ATOM 1535 N N . SER A 1 193 ? 27.268 31.455 -18.039 1.00 89.94 193 SER A N 1
ATOM 1536 C CA . SER A 1 193 ? 28.242 32.401 -18.600 1.00 89.94 193 SER A CA 1
ATOM 1537 C C . SER A 1 193 ? 28.758 31.948 -19.971 1.00 89.94 193 SER A C 1
ATOM 1539 O O . SER A 1 193 ? 28.844 32.747 -20.905 1.00 89.94 193 SER A O 1
ATOM 1541 N N . MET A 1 194 ? 29.041 30.652 -20.133 1.00 89.19 194 MET A N 1
ATOM 1542 C CA . MET A 1 194 ? 29.440 30.060 -21.413 1.00 89.19 194 MET A CA 1
ATOM 1543 C C . MET A 1 194 ? 28.323 30.155 -22.454 1.00 89.19 194 MET A C 1
ATOM 1545 O O . MET A 1 194 ? 28.584 30.525 -23.592 1.00 89.19 194 MET A O 1
ATOM 1549 N N . GLU A 1 195 ? 27.079 29.881 -22.068 1.00 87.62 195 GLU A N 1
ATOM 1550 C CA . GLU A 1 195 ? 25.911 30.018 -22.944 1.00 87.62 195 GLU A CA 1
ATOM 1551 C C . GLU A 1 195 ? 25.655 31.483 -23.327 1.00 87.62 195 GLU A C 1
ATOM 1553 O O . GLU A 1 195 ? 25.398 31.777 -24.490 1.00 87.62 195 GLU A O 1
ATOM 1558 N N . ALA A 1 196 ? 25.793 32.423 -22.386 1.00 84.12 196 ALA A N 1
ATOM 1559 C CA . ALA A 1 196 ? 25.629 33.855 -22.651 1.00 84.12 196 ALA A CA 1
ATOM 1560 C C . ALA A 1 196 ? 26.742 34.437 -23.541 1.00 84.12 196 ALA A C 1
ATOM 1562 O O . ALA A 1 196 ? 26.510 35.390 -24.284 1.00 84.12 196 ALA A O 1
ATOM 1563 N N . SER A 1 197 ? 27.949 33.872 -23.473 1.00 78.75 197 SER A N 1
ATOM 1564 C CA . SER A 1 197 ? 29.089 34.259 -24.314 1.00 78.75 197 SER A CA 1
ATOM 1565 C C . SER A 1 197 ? 29.184 33.462 -25.618 1.00 78.75 197 SER A C 1
ATOM 1567 O O . SER A 1 197 ? 29.998 33.808 -26.479 1.00 78.75 197 SER A O 1
ATOM 1569 N N . ALA A 1 198 ? 28.326 32.454 -25.815 1.00 79.00 198 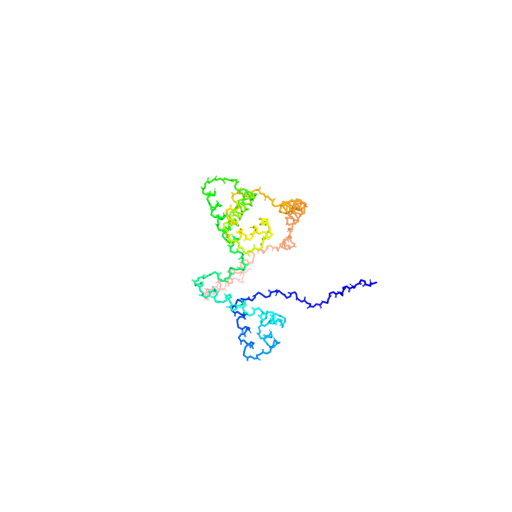ALA A N 1
ATOM 1570 C CA . ALA A 1 198 ? 28.204 31.681 -27.046 1.00 79.00 198 ALA A CA 1
ATOM 1571 C C . ALA A 1 198 ? 27.514 32.492 -28.160 1.00 79.00 198 ALA A C 1
ATOM 1573 O O . ALA A 1 198 ? 26.493 32.103 -28.719 1.00 79.00 198 ALA A O 1
ATOM 1574 N N . CYS A 1 199 ? 28.096 33.631 -28.526 1.00 68.44 199 CYS A N 1
ATOM 1575 C CA . CYS A 1 199 ? 27.721 34.384 -29.712 1.00 68.44 199 CYS A CA 1
ATOM 1576 C C . CYS A 1 199 ? 28.595 33.925 -30.882 1.00 68.44 199 CYS A C 1
ATOM 1578 O O . CYS A 1 199 ? 29.696 34.440 -31.095 1.00 68.44 199 CYS A O 1
ATOM 1580 N N . GLN A 1 200 ? 28.103 32.976 -31.681 1.00 72.94 200 GLN A N 1
ATOM 1581 C CA . GLN A 1 200 ? 28.639 32.817 -33.030 1.00 72.94 200 GLN A CA 1
ATOM 1582 C C . GLN A 1 200 ? 28.282 34.074 -33.821 1.00 72.94 200 GLN A C 1
ATOM 1584 O O . GLN A 1 200 ? 27.108 34.396 -34.006 1.00 72.94 200 GLN A O 1
ATOM 1589 N N . LYS A 1 201 ? 29.299 34.814 -34.274 1.00 76.25 201 LYS A N 1
ATOM 1590 C CA . LYS A 1 201 ? 29.066 35.924 -35.200 1.00 76.25 201 LYS A CA 1
ATOM 1591 C C . LYS A 1 201 ? 28.410 35.347 -36.459 1.00 76.25 201 LYS A C 1
ATOM 1593 O O . LYS A 1 201 ? 28.903 34.332 -36.960 1.00 76.25 201 LYS A O 1
ATOM 1598 N N . PRO A 1 202 ? 27.325 35.951 -36.976 1.00 78.94 202 PRO A N 1
ATOM 1599 C CA . PRO A 1 202 ? 26.719 35.467 -38.207 1.00 78.94 202 PRO A CA 1
ATOM 1600 C C . PRO A 1 202 ? 27.767 35.508 -39.322 1.00 78.94 202 PRO A C 1
ATOM 1602 O O . PRO A 1 202 ? 28.604 36.411 -39.352 1.00 78.94 202 PRO A O 1
ATOM 1605 N N . ILE A 1 203 ? 27.735 34.539 -40.243 1.00 77.81 203 ILE A N 1
ATOM 1606 C CA . ILE A 1 203 ? 28.730 34.421 -41.327 1.00 77.81 203 ILE A CA 1
ATOM 1607 C C . ILE A 1 203 ? 28.849 35.712 -42.154 1.00 77.81 203 ILE A C 1
ATOM 1609 O O . ILE A 1 203 ? 29.920 36.055 -42.648 1.00 77.81 203 ILE A O 1
ATOM 1613 N N . THR A 1 204 ? 27.759 36.477 -42.212 1.00 75.81 204 THR A N 1
ATOM 1614 C CA . THR A 1 204 ? 27.663 37.796 -42.840 1.00 75.81 204 THR A CA 1
ATOM 1615 C C . THR A 1 204 ? 28.618 38.831 -42.245 1.00 75.81 204 THR A C 1
ATOM 1617 O O . THR A 1 204 ? 29.006 39.749 -42.954 1.00 75.81 204 THR A O 1
ATOM 1620 N N . ALA A 1 205 ? 29.063 38.674 -40.995 1.00 77.94 205 ALA A N 1
ATOM 1621 C CA . ALA A 1 205 ? 30.063 39.541 -40.371 1.00 77.94 205 ALA A CA 1
ATOM 1622 C C . ALA A 1 205 ? 31.482 39.360 -40.953 1.00 77.94 205 ALA A C 1
ATOM 1624 O O . ALA A 1 205 ? 32.348 40.197 -40.710 1.00 77.94 205 ALA A O 1
ATOM 1625 N N . PHE A 1 206 ? 31.727 38.279 -41.704 1.00 79.38 206 PHE A N 1
ATOM 1626 C CA . PHE A 1 206 ? 33.006 37.988 -42.368 1.00 79.38 206 PHE A CA 1
ATOM 1627 C C . PHE A 1 206 ? 32.951 38.174 -43.889 1.00 79.38 206 PHE A C 1
ATOM 1629 O O . PHE A 1 206 ? 33.988 38.161 -44.554 1.00 79.38 206 PHE A O 1
ATOM 1636 N N . LEU A 1 207 ? 31.755 38.358 -44.446 1.00 81.50 207 LEU A N 1
ATOM 1637 C CA . LEU A 1 207 ? 31.560 38.659 -45.858 1.00 81.50 207 LEU A CA 1
ATOM 1638 C C . LEU A 1 207 ? 31.627 40.180 -46.038 1.00 81.50 207 LEU A C 1
ATOM 1640 O O . LEU A 1 207 ? 30.907 40.922 -45.375 1.00 81.50 207 LEU A O 1
ATOM 1644 N N . LYS A 1 208 ? 32.510 40.666 -46.919 1.00 79.00 208 LYS A N 1
ATOM 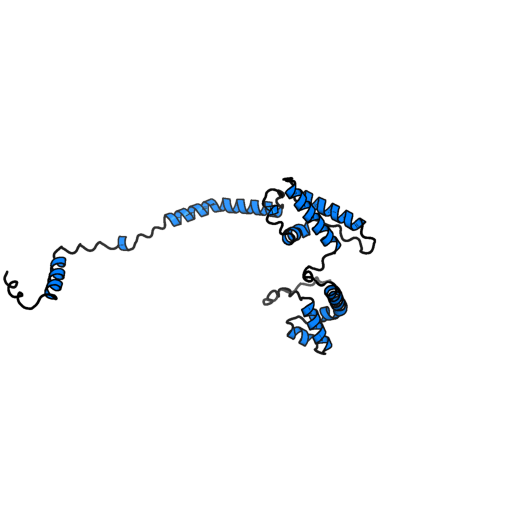1645 C CA . LYS A 1 208 ? 32.572 42.103 -47.228 1.00 79.00 208 LYS A CA 1
ATOM 1646 C C . LYS A 1 208 ? 31.253 42.539 -47.881 1.00 79.00 208 LYS A C 1
ATOM 1648 O O . LYS A 1 208 ? 30.775 41.815 -48.759 1.00 79.00 208 LYS A O 1
ATOM 1653 N N . PRO A 1 209 ? 30.688 43.705 -47.509 1.00 69.38 209 PRO A N 1
ATOM 1654 C CA . PRO A 1 209 ? 29.544 44.259 -48.215 1.00 69.38 209 PRO A CA 1
ATOM 1655 C C . PRO A 1 209 ? 29.879 44.371 -49.699 1.00 69.38 209 PRO A C 1
ATOM 1657 O O . PRO A 1 209 ? 30.923 44.922 -50.061 1.00 69.38 209 PRO A O 1
ATOM 1660 N N . SER A 1 210 ? 29.005 43.827 -50.546 1.00 66.62 210 SER A N 1
ATOM 1661 C CA . SER A 1 210 ? 29.085 44.079 -51.981 1.00 66.62 210 SER A CA 1
ATOM 1662 C C . SER A 1 210 ? 29.039 45.593 -52.188 1.00 66.62 210 SER A C 1
ATOM 1664 O O . SER A 1 210 ? 28.188 46.239 -51.566 1.00 66.62 210 SER A O 1
ATOM 1666 N N . PRO A 1 211 ? 29.919 46.186 -53.018 1.00 63.53 211 PRO A N 1
ATOM 1667 C CA . PRO A 1 211 ? 29.760 47.583 -53.387 1.00 63.53 211 PRO A CA 1
ATOM 1668 C C . PRO A 1 211 ? 28.344 47.751 -53.936 1.00 63.53 211 PRO A C 1
ATOM 1670 O O . PRO A 1 211 ? 27.899 46.946 -54.760 1.00 63.53 211 PRO A O 1
ATOM 1673 N N . ALA A 1 212 ? 27.621 48.730 -53.388 1.00 58.72 212 ALA A N 1
ATOM 1674 C CA . ALA A 1 212 ? 26.274 49.059 -53.818 1.00 58.72 212 ALA A CA 1
ATOM 1675 C C . ALA A 1 212 ? 26.266 49.163 -55.345 1.00 58.72 212 ALA A C 1
ATOM 1677 O O . ALA A 1 212 ? 27.126 49.834 -55.923 1.00 58.72 212 ALA A O 1
ATOM 1678 N N . SER A 1 213 ? 25.320 48.475 -55.986 1.00 56.03 213 SER A N 1
ATOM 1679 C CA . SER A 1 213 ? 25.014 48.704 -57.391 1.00 56.03 213 SER A CA 1
ATOM 1680 C C . SER A 1 213 ? 24.848 50.206 -57.576 1.00 56.03 213 SER A C 1
ATOM 1682 O O . SER A 1 213 ? 24.000 50.833 -56.939 1.00 56.03 213 SER A O 1
ATOM 1684 N N . THR A 1 214 ? 25.709 50.792 -58.399 1.00 54.12 214 THR A N 1
ATOM 1685 C CA . THR A 1 214 ? 25.559 52.167 -58.854 1.00 54.12 214 THR A CA 1
ATOM 1686 C C . THR A 1 214 ? 24.133 52.370 -59.388 1.00 54.12 214 THR A C 1
ATOM 1688 O O . THR A 1 214 ? 23.564 51.440 -59.971 1.00 54.12 214 THR A O 1
ATOM 1691 N N . PRO A 1 215 ? 23.546 53.575 -59.265 1.00 51.16 215 PRO A N 1
ATOM 1692 C CA . PRO A 1 215 ? 22.176 53.873 -59.710 1.00 51.16 215 PRO A CA 1
ATOM 1693 C C . PRO A 1 215 ? 21.945 53.728 -61.233 1.00 51.16 215 PRO A C 1
ATOM 1695 O O . PRO A 1 215 ? 20.881 54.059 -61.741 1.00 51.16 215 PRO A O 1
ATOM 1698 N N . ALA A 1 216 ? 22.916 53.197 -61.983 1.00 51.81 216 ALA A N 1
ATOM 1699 C CA . ALA A 1 216 ? 22.798 52.902 -63.405 1.00 51.81 216 ALA A CA 1
ATOM 1700 C C . ALA A 1 216 ? 22.029 51.597 -63.706 1.00 51.81 216 ALA A C 1
ATOM 1702 O O . ALA A 1 216 ? 21.560 51.423 -64.829 1.00 51.81 216 ALA A O 1
ATOM 1703 N N . GLN A 1 217 ? 21.872 50.680 -62.740 1.00 53.50 217 GLN A N 1
ATOM 1704 C CA . GLN A 1 217 ? 21.183 49.398 -62.976 1.00 53.50 217 GLN A CA 1
ATOM 1705 C C . GLN A 1 217 ? 19.653 49.451 -62.793 1.00 53.50 217 GLN A C 1
ATOM 1707 O O . GLN A 1 217 ? 18.959 48.610 -63.364 1.00 53.50 217 GLN A O 1
ATOM 1712 N N . GLU A 1 218 ? 19.098 50.466 -62.117 1.00 48.94 218 GLU A N 1
ATOM 1713 C CA . GLU A 1 218 ? 17.634 50.664 -62.031 1.00 48.94 218 GLU A CA 1
ATOM 1714 C C . GLU A 1 218 ? 17.023 51.242 -63.324 1.00 48.94 218 GLU A C 1
ATOM 1716 O O . GLU A 1 218 ? 15.850 50.999 -63.623 1.00 48.94 218 GLU A O 1
ATOM 1721 N N . ALA A 1 219 ? 17.817 51.926 -64.157 1.00 50.28 219 ALA A N 1
ATOM 1722 C CA . ALA A 1 219 ? 17.359 52.449 -65.449 1.00 50.28 219 ALA A CA 1
ATOM 1723 C C . ALA A 1 219 ? 17.177 51.351 -66.520 1.00 50.28 219 ALA A C 1
ATOM 1725 O O . ALA A 1 219 ? 16.326 51.473 -67.402 1.00 50.28 219 ALA A O 1
ATOM 1726 N N . PHE A 1 220 ? 17.933 50.249 -66.439 1.00 49.75 220 PHE A N 1
ATOM 1727 C CA . PHE A 1 220 ? 17.837 49.162 -67.422 1.00 49.75 220 PHE A CA 1
ATOM 1728 C C . PHE A 1 220 ? 16.613 48.260 -67.202 1.00 49.75 220 PHE A C 1
ATOM 1730 O O . PHE A 1 220 ? 15.993 47.829 -68.174 1.00 49.75 220 PHE A O 1
ATOM 1737 N N . TYR A 1 221 ? 16.209 48.016 -65.950 1.00 52.31 221 TYR A N 1
ATOM 1738 C CA . TYR A 1 221 ? 15.060 47.147 -65.653 1.00 52.31 221 TYR A CA 1
ATOM 1739 C C . TYR A 1 221 ? 13.694 47.838 -65.803 1.00 52.31 221 TYR A C 1
ATOM 1741 O O . TYR A 1 221 ? 12.705 47.174 -66.123 1.00 52.31 221 TYR A O 1
ATOM 1749 N N . THR A 1 222 ? 13.630 49.164 -65.645 1.00 52.59 222 THR A N 1
ATOM 1750 C CA . THR A 1 222 ? 12.397 49.951 -65.854 1.00 52.59 222 THR A CA 1
ATOM 1751 C C . THR A 1 222 ? 12.138 50.283 -67.330 1.00 52.59 222 THR A C 1
ATOM 1753 O O . THR A 1 222 ? 10.984 50.398 -67.740 1.00 52.59 222 THR A O 1
ATOM 1756 N N . CYS A 1 223 ? 13.177 50.336 -68.172 1.00 46.97 223 CYS A N 1
ATOM 1757 C CA . CYS A 1 223 ? 13.017 50.470 -69.624 1.00 46.97 223 CYS A CA 1
ATOM 1758 C C . CYS A 1 223 ? 12.512 49.164 -70.275 1.00 46.97 223 CYS A C 1
ATOM 1760 O O . CYS A 1 223 ? 11.604 49.187 -71.109 1.00 46.97 223 CYS A O 1
ATOM 1762 N N . TYR A 1 224 ? 13.026 48.007 -69.839 1.00 50.31 224 TYR A N 1
ATOM 1763 C CA . TYR A 1 224 ? 12.672 46.708 -70.429 1.00 50.31 224 TYR A CA 1
ATOM 1764 C C . TYR A 1 224 ? 11.220 46.280 -70.142 1.00 50.31 224 TYR A C 1
ATOM 1766 O O . TYR A 1 224 ? 10.592 45.608 -70.957 1.00 50.31 224 TYR A O 1
ATOM 1774 N N . THR A 1 225 ? 10.655 46.708 -69.011 1.00 54.38 225 THR A N 1
ATOM 1775 C CA . THR A 1 225 ? 9.274 46.378 -68.618 1.00 54.38 225 THR A CA 1
ATOM 1776 C C . THR A 1 225 ? 8.221 47.329 -69.202 1.00 54.38 225 THR A C 1
ATOM 1778 O O . THR A 1 225 ? 7.091 46.903 -69.422 1.00 54.38 225 THR A O 1
ATOM 1781 N N . SER A 1 226 ? 8.582 48.569 -69.559 1.00 51.41 226 SER A N 1
ATOM 1782 C CA . SER A 1 226 ? 7.686 49.512 -70.259 1.00 51.41 226 SER A CA 1
ATOM 1783 C C . SER A 1 226 ? 7.511 49.183 -71.755 1.00 51.41 226 SER A C 1
ATOM 1785 O O . SER A 1 226 ? 6.448 49.410 -72.337 1.00 51.41 226 SER A O 1
ATOM 1787 N N . CYS A 1 227 ? 8.528 48.583 -72.386 1.00 47.34 227 CYS A N 1
ATOM 1788 C CA . CYS A 1 227 ? 8.485 48.198 -73.804 1.00 47.34 227 CYS A CA 1
ATOM 1789 C C . CYS A 1 227 ? 7.657 46.927 -74.080 1.00 47.34 227 CYS A C 1
ATOM 1791 O O . CYS A 1 227 ? 7.268 46.683 -75.217 1.00 47.34 227 CYS A O 1
ATOM 1793 N N . TYR A 1 228 ? 7.347 46.126 -73.055 1.00 51.06 228 TYR A N 1
ATOM 1794 C CA . TYR A 1 228 ? 6.567 44.891 -73.215 1.00 51.06 228 TYR A CA 1
ATOM 1795 C C . TYR A 1 228 ? 5.042 45.114 -73.191 1.00 51.06 228 TYR A C 1
ATOM 1797 O O . TYR A 1 228 ? 4.290 44.183 -73.467 1.00 51.06 228 TYR A O 1
ATOM 1805 N N . TYR A 1 229 ? 4.573 46.330 -72.869 1.00 53.62 229 TYR A N 1
ATOM 1806 C CA . TYR A 1 229 ? 3.145 46.633 -72.676 1.00 53.62 229 TYR A CA 1
ATOM 1807 C C . TYR A 1 229 ? 2.597 47.795 -73.523 1.00 53.62 229 TYR A C 1
ATOM 1809 O O . TYR A 1 229 ? 1.447 48.192 -73.339 1.00 53.62 229 TYR A O 1
ATOM 1817 N N . THR A 1 230 ? 3.365 48.330 -74.479 1.00 49.66 230 THR A N 1
ATOM 1818 C CA . THR A 1 230 ? 2.862 49.351 -75.413 1.00 49.66 230 THR A CA 1
ATOM 1819 C C . THR A 1 230 ? 3.138 48.986 -76.870 1.00 49.66 230 THR A C 1
ATOM 1821 O O . THR A 1 230 ? 4.236 48.609 -77.265 1.00 49.66 230 THR A O 1
ATOM 1824 N N . SER A 1 231 ? 2.064 49.060 -77.654 1.00 51.44 231 SER A N 1
ATOM 1825 C CA . SER A 1 231 ? 1.970 48.831 -79.093 1.00 51.44 231 SER A CA 1
ATOM 1826 C C . SER A 1 231 ? 3.088 49.501 -79.904 1.00 51.44 231 SER A C 1
ATOM 1828 O O . SER A 1 231 ? 3.483 50.632 -79.627 1.00 51.44 231 SER A O 1
ATOM 1830 N N . GLN A 1 232 ? 3.523 48.809 -80.964 1.00 54.62 232 GLN A N 1
ATOM 1831 C CA . GLN A 1 232 ? 4.380 49.288 -82.055 1.00 54.62 232 GLN A CA 1
ATOM 1832 C C . GLN A 1 232 ? 4.034 50.728 -82.477 1.00 54.62 232 GLN A C 1
ATOM 1834 O O . GLN A 1 232 ? 3.021 50.927 -83.138 1.00 54.62 232 GLN A O 1
ATOM 1839 N N . ALA A 1 233 ? 4.870 51.714 -82.129 1.00 51.59 233 ALA A N 1
ATOM 1840 C CA . ALA A 1 233 ? 4.958 52.992 -82.859 1.00 51.59 233 ALA A CA 1
ATOM 1841 C C . ALA A 1 233 ? 6.135 53.901 -82.446 1.00 51.59 233 ALA A C 1
ATOM 1843 O O . ALA A 1 233 ? 6.528 54.747 -83.241 1.00 51.59 233 ALA A O 1
ATOM 1844 N N . ALA A 1 234 ? 6.725 53.769 -81.251 1.00 50.09 234 ALA A N 1
ATOM 1845 C CA . ALA A 1 234 ? 7.595 54.830 -80.708 1.00 50.09 234 ALA A CA 1
ATOM 1846 C C . ALA A 1 234 ? 9.063 54.435 -80.432 1.00 50.09 234 ALA A C 1
ATOM 1848 O O . ALA A 1 234 ? 9.698 55.013 -79.557 1.00 50.09 234 ALA A O 1
ATOM 1849 N N . CYS A 1 235 ? 9.636 53.474 -81.167 1.00 48.78 235 CYS A N 1
ATOM 1850 C CA . CYS A 1 235 ? 10.985 52.956 -80.880 1.00 48.78 235 CYS A CA 1
ATOM 1851 C C . CYS A 1 235 ? 12.115 53.497 -81.791 1.00 48.78 235 CYS A C 1
ATOM 1853 O O . CYS A 1 235 ? 13.136 52.835 -81.947 1.00 48.78 235 CYS A O 1
ATOM 1855 N N . TYR A 1 236 ? 11.966 54.687 -82.391 1.00 51.38 236 TYR A N 1
ATOM 1856 C CA . TYR A 1 236 ? 12.934 55.235 -83.366 1.00 51.38 236 TYR A CA 1
ATOM 1857 C C . TYR A 1 236 ? 13.657 56.531 -82.951 1.00 51.38 236 TYR A C 1
ATOM 1859 O O . TYR A 1 236 ? 14.103 57.279 -83.813 1.00 51.38 236 TYR A O 1
ATOM 1867 N N . SER A 1 237 ? 13.834 56.815 -81.653 1.00 55.16 237 SER A N 1
ATOM 1868 C CA . SER A 1 237 ? 14.546 58.044 -81.238 1.00 55.16 237 SER A CA 1
ATOM 1869 C C . SER A 1 237 ? 15.581 57.892 -80.113 1.00 55.16 237 SER A C 1
ATOM 1871 O O . SER A 1 237 ? 15.916 58.880 -79.464 1.00 55.16 237 SER A O 1
ATOM 1873 N N . CYS A 1 238 ? 16.144 56.700 -79.894 1.00 47.28 238 CYS A N 1
ATOM 1874 C CA . CYS A 1 238 ? 17.191 56.501 -78.874 1.00 47.28 238 CYS A CA 1
ATOM 1875 C C . CYS A 1 238 ? 18.495 55.881 -79.406 1.00 47.28 238 CYS A C 1
ATOM 1877 O O . CYS A 1 238 ? 19.196 55.218 -78.651 1.00 47.28 238 CYS A O 1
ATOM 1879 N N . TYR A 1 239 ? 18.851 56.105 -80.679 1.00 45.44 239 TYR A N 1
ATOM 1880 C CA . TYR A 1 239 ? 20.142 55.645 -81.224 1.00 45.44 239 TYR A CA 1
ATOM 1881 C C . TYR A 1 239 ? 21.019 56.753 -81.826 1.00 45.44 239 TYR A C 1
ATOM 1883 O O . TYR A 1 239 ? 21.766 56.510 -82.767 1.00 45.44 239 TYR A O 1
ATOM 1891 N N . THR A 1 240 ? 20.969 57.969 -81.275 1.00 43.19 240 THR A N 1
ATOM 1892 C CA . THR A 1 240 ? 21.980 59.005 -81.557 1.00 43.19 240 THR A CA 1
ATOM 1893 C C . THR A 1 240 ? 22.178 59.941 -80.365 1.00 43.19 240 THR A C 1
ATOM 1895 O O . THR A 1 240 ? 21.568 61.011 -80.310 1.00 43.19 240 THR A O 1
ATOM 1898 N N . ARG A 1 241 ? 23.045 59.550 -79.427 1.00 40.00 241 ARG A N 1
ATOM 1899 C CA . ARG A 1 241 ? 24.087 60.413 -78.844 1.00 40.00 241 ARG A CA 1
ATOM 1900 C C . ARG A 1 241 ? 25.038 59.614 -77.969 1.00 40.00 241 ARG A C 1
ATOM 1902 O O . ARG A 1 241 ? 24.536 58.790 -77.179 1.00 40.00 241 ARG A O 1
#

InterPro domains:
  IPR006600 HTH CenpB-type DNA-binding domain [PF03221] (88-155)
  IPR007889 DNA binding HTH domain, Psq-type [PF04218] (16-66)
  IPR009057 Homedomain-like superfamily [SSF46689] (15-69)
  IPR009057 Homedomain-like superfamily [SSF46689] (82-152)

Organism: Chionoecetes opilio (NCBI:txid41210)

Secondary structure (DSSP, 8-state):
----PPPPPPTT------PPPPHHHHHHHHHHHHTT--HHHHHHHHT--HHHHHHHHHTHHHHHHHHHHHHHS-SS-TTS-S--HHHHHHHHHHHHHHHHHHHTT-TT--HHHHHHHHHHHHHHHHHHS-S-S---S---TTTTHHHHHHHTTTTTGGGSSS-----HHHHHHHHHHHHHHHHTHHHHHHHHHHHHH--PPPGGGTSPPPPPPPTTSHHHHHHHHHTTSS-SS--SSSS--